Protein AF-A0A5J4W529-F1 (afdb_monomer_lite)

Organism: NCBI:txid222440

Secondary structure (DSSP, 8-state):
-HHHHHHHHHHHHHHHHHHHHHHHHHH------HHHHHHHHHHHHTT-SS-EEEE--GGGGTS-HHHHHHHHT-SSGGGB--TTSSEEE-HHHHHHHHHHHTTT--S-----PPPHHHHHHHHS--TT---SSS-TT-SS---EEEHHHHHH-SSSEEEEEEEETTEEEEEEHHHHHHHH--EEE--EEE--HHHHHHHTTS------------TT---------S---

Radius of gyration: 22.38 Å; chains: 1; bounding box: 72×41×78 Å

Foldseek 3Di:
DVVVVVVVVVVVVVVVVVVVVVVVVVVDDDDQDPQLVLQVVQCVVLVADFKDKDFADPCLVVDDLVVVCVRVVNPDSVQEDDCPRFWHFAVVQVVVVVVVVVVDDDPDDDDDDDDQVRCCVFFVAGPQQDDPGRGPPDDDDAAEDEQCLVPPDVVQKHWGHSSDNRMIMIGGNVSCCVRRVHHYGHGIDGDPVVVVVVCPVPDPPPPPPPVDDPPPNDDDDPPPDPDDD

pLDDT: mean 77.7, std 20.72, range [25.89, 97.5]

Sequence (229 aa):
MQEEEQRRLEVLLQRIEALEARIAQFQFVPHICPSEVRCRKHIKELNTKSTEFKWVTPDYYQQNLEQRRQQLGAASISHIVKIQYVSKLDCKKLYNLIRNMAHGLKKNFHFRVASSQEAEKLLGFTHGAVCPFGIKGSENIPIILDSAIVNNLIPSYFYMGGGNVDTKLRMSVTEFIQKTNPIIADVSSPRDLDKLLASSAELDNDEDVENSVDEDGEYKTQKISPDGV

InterPro domains:
  IPR007214 YbaK/aminoacyl-tRNA synthetase-associated domain [PF04073] (110-176)
  IPR036754 YbaK/aminoacyl-tRNA synthetase-associated domain superfamily [G3DSA:3.90.960.10] (40-189)
  IPR036754 YbaK/aminoacyl-tRNA synthetase-associated domain superfamily [SSF55826] (81-187)

Structure (mmCIF, N/CA/C/O backbone):
data_AF-A0A5J4W529-F1
#
_entry.id   AF-A0A5J4W529-F1
#
loop_
_atom_site.group_PDB
_atom_site.id
_atom_site.type_symbol
_atom_site.label_atom_id
_atom_site.label_alt_id
_atom_site.label_comp_id
_atom_site.label_asym_id
_atom_site.label_entity_id
_atom_site.label_seq_id
_atom_site.pdbx_PDB_ins_code
_atom_site.Cartn_x
_atom_site.Cartn_y
_atom_site.Cartn_z
_atom_site.occupancy
_atom_site.B_iso_or_equiv
_atom_site.auth_seq_id
_atom_site.auth_comp_id
_atom_site.auth_asym_id
_atom_site.auth_atom_id
_atom_site.pdbx_PDB_model_num
ATOM 1 N N . MET A 1 1 ? 8.527 -2.919 -53.233 1.00 64.19 1 MET A N 1
ATOM 2 C CA . MET A 1 1 ? 9.887 -2.703 -52.688 1.00 64.19 1 MET A CA 1
ATOM 3 C C . MET A 1 1 ? 9.872 -1.566 -51.671 1.00 64.19 1 MET A C 1
ATOM 5 O O . MET A 1 1 ? 10.107 -1.849 -50.509 1.00 64.19 1 MET A O 1
ATOM 9 N N . GLN A 1 2 ? 9.466 -0.348 -52.055 1.00 81.00 2 GLN A N 1
ATOM 10 C CA . GLN A 1 2 ? 9.362 0.796 -51.129 1.00 81.00 2 GLN A CA 1
ATOM 11 C C . GLN A 1 2 ? 8.381 0.576 -49.963 1.00 81.00 2 GLN A C 1
ATOM 13 O O . GLN A 1 2 ? 8.710 0.868 -48.824 1.00 81.00 2 GLN A O 1
ATOM 18 N N . GLU A 1 3 ? 7.214 -0.019 -50.216 1.00 88.19 3 GLU A N 1
ATOM 19 C CA . GLU A 1 3 ? 6.203 -0.268 -49.173 1.00 88.19 3 GLU A CA 1
ATOM 20 C C . GLU A 1 3 ? 6.662 -1.291 -48.113 1.00 88.19 3 GLU A C 1
ATOM 22 O O . GLU A 1 3 ? 6.353 -1.173 -46.929 1.00 88.19 3 GLU A O 1
ATOM 27 N N . GLU A 1 4 ? 7.470 -2.278 -48.513 1.00 89.94 4 GLU A N 1
ATOM 28 C CA . GLU A 1 4 ? 8.023 -3.274 -47.590 1.00 89.94 4 GLU A CA 1
ATOM 29 C C . GLU A 1 4 ? 9.166 -2.694 -46.746 1.00 89.94 4 GLU A C 1
ATOM 31 O O . GLU A 1 4 ? 9.270 -2.994 -45.557 1.00 89.94 4 GLU A O 1
ATOM 36 N N . GLU A 1 5 ? 9.993 -1.825 -47.333 1.00 90.44 5 GLU A N 1
ATOM 37 C CA . GLU A 1 5 ? 10.981 -1.030 -46.596 1.00 90.44 5 GLU A CA 1
ATOM 38 C C . GLU A 1 5 ? 10.317 -0.113 -45.571 1.00 90.44 5 GLU A C 1
ATOM 40 O O . GLU A 1 5 ? 10.753 -0.059 -44.422 1.00 90.44 5 GLU A O 1
ATOM 45 N N . GLN A 1 6 ? 9.227 0.547 -45.955 1.00 91.56 6 GLN A N 1
ATOM 46 C CA . GLN A 1 6 ? 8.494 1.460 -45.087 1.00 91.56 6 GLN A CA 1
ATOM 47 C C . GLN A 1 6 ? 7.880 0.721 -43.891 1.00 91.56 6 GLN A C 1
ATOM 49 O O . GLN A 1 6 ? 8.048 1.138 -42.746 1.00 91.56 6 GLN A O 1
ATOM 54 N N . ARG A 1 7 ? 7.309 -0.465 -44.128 1.00 93.81 7 ARG A N 1
ATOM 55 C CA . ARG A 1 7 ? 6.801 -1.341 -43.065 1.00 93.81 7 ARG A CA 1
ATOM 56 C C . ARG A 1 7 ? 7.905 -1.860 -42.138 1.00 93.81 7 ARG A C 1
ATOM 58 O O . ARG A 1 7 ? 7.701 -1.975 -40.931 1.00 93.81 7 ARG A O 1
ATOM 65 N N . ARG A 1 8 ? 9.088 -2.186 -42.675 1.00 93.81 8 ARG A N 1
ATOM 66 C CA . ARG A 1 8 ? 10.250 -2.583 -41.857 1.00 93.81 8 ARG A CA 1
ATOM 67 C C . ARG A 1 8 ? 10.736 -1.425 -40.990 1.00 93.81 8 ARG A C 1
ATOM 69 O O . ARG A 1 8 ? 11.071 -1.657 -39.830 1.00 93.81 8 ARG A O 1
ATOM 76 N N . LEU A 1 9 ? 10.747 -0.207 -41.529 1.00 93.81 9 LEU A N 1
ATOM 77 C CA . LEU A 1 9 ? 11.149 0.989 -40.797 1.00 93.81 9 LEU A CA 1
ATOM 78 C C . LEU A 1 9 ? 10.192 1.281 -39.634 1.00 93.81 9 LEU A C 1
ATOM 80 O O . LEU A 1 9 ? 10.655 1.501 -38.519 1.00 93.81 9 LEU A O 1
ATOM 84 N N . GLU A 1 10 ? 8.880 1.184 -39.856 1.00 95.06 10 GLU A N 1
ATOM 85 C CA . GLU A 1 10 ? 7.873 1.350 -38.797 1.00 95.06 10 GLU A CA 1
ATOM 86 C C . GLU A 1 10 ? 8.047 0.335 -37.659 1.00 95.06 10 GLU A C 1
ATOM 88 O O . GLU A 1 10 ? 8.043 0.704 -36.485 1.00 95.06 10 GLU A O 1
ATOM 93 N N . VAL A 1 11 ? 8.270 -0.943 -37.985 1.00 95.50 11 VAL A 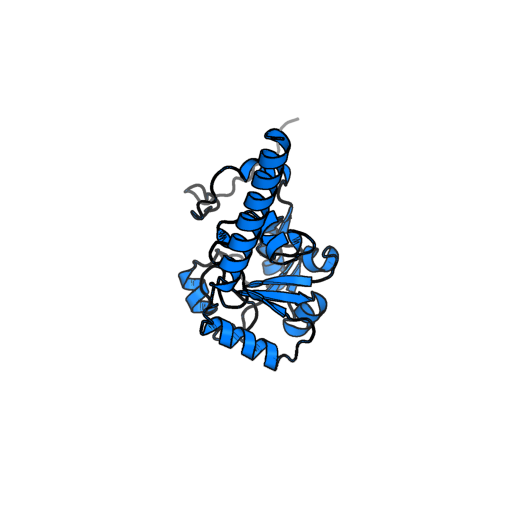N 1
ATOM 94 C CA . VAL A 1 11 ? 8.493 -1.988 -36.970 1.00 95.50 11 VAL A CA 1
ATOM 95 C C . VAL A 1 11 ? 9.780 -1.742 -36.178 1.00 95.50 11 VAL A C 1
ATOM 97 O O . VAL A 1 11 ? 9.836 -2.015 -34.976 1.00 95.50 11 VAL A O 1
ATOM 100 N N . LEU A 1 12 ? 10.832 -1.246 -36.834 1.00 94.19 12 LEU A N 1
ATOM 101 C CA . LEU A 1 12 ? 12.087 -0.912 -36.164 1.00 94.19 12 LEU A CA 1
ATOM 102 C C . LEU A 1 12 ? 11.929 0.296 -35.241 1.00 94.19 12 LEU A C 1
ATOM 104 O O . LEU A 1 12 ? 12.415 0.232 -34.115 1.00 94.19 12 LEU A O 1
ATOM 108 N N . LEU A 1 13 ? 11.209 1.337 -35.667 1.00 93.62 13 LEU A N 1
ATOM 109 C CA . LEU A 1 13 ? 10.905 2.500 -34.830 1.00 93.62 13 LEU A CA 1
ATOM 110 C C . LEU A 1 13 ? 10.121 2.095 -33.579 1.00 93.62 13 LEU A C 1
ATOM 112 O O . LEU A 1 13 ? 10.562 2.393 -32.474 1.00 93.62 13 LEU A O 1
ATOM 116 N N . GLN A 1 14 ? 9.061 1.294 -33.726 1.00 91.00 14 GLN A N 1
ATOM 117 C CA . GLN A 1 14 ? 8.304 0.773 -32.579 1.00 91.00 14 GLN A CA 1
ATOM 118 C C . GLN A 1 14 ? 9.181 -0.030 -31.607 1.00 91.00 14 GLN A C 1
ATOM 120 O O . GLN A 1 14 ? 9.018 0.041 -30.389 1.00 91.00 14 GLN A O 1
ATOM 125 N N . ARG A 1 15 ? 10.129 -0.819 -32.129 1.00 92.94 15 ARG A N 1
ATOM 126 C CA . ARG A 1 15 ? 11.071 -1.574 -31.291 1.00 92.94 15 ARG A CA 1
ATOM 127 C C . ARG A 1 15 ? 12.077 -0.673 -30.586 1.00 92.94 15 ARG A C 1
ATOM 129 O O . ARG A 1 15 ? 12.411 -0.967 -29.442 1.00 92.94 15 ARG A O 1
ATOM 136 N N . ILE A 1 16 ? 12.565 0.370 -31.252 1.00 89.75 16 ILE A N 1
ATOM 137 C CA . ILE A 1 16 ? 13.485 1.347 -30.663 1.00 89.75 16 ILE A CA 1
ATOM 138 C C . ILE A 1 16 ? 12.773 2.101 -29.545 1.00 89.75 16 ILE A C 1
ATOM 140 O O . ILE A 1 16 ? 13.277 2.085 -28.431 1.00 89.75 16 ILE A O 1
ATOM 144 N N . GLU A 1 17 ? 11.569 2.621 -29.781 1.00 88.25 17 GLU A N 1
ATOM 145 C CA . GLU A 1 17 ? 10.761 3.288 -28.750 1.00 88.25 17 GLU A CA 1
ATOM 146 C C . GLU A 1 17 ? 10.519 2.369 -27.541 1.00 88.25 17 GLU A C 1
ATOM 148 O O . GLU A 1 17 ? 10.703 2.768 -26.390 1.00 88.25 17 GLU A O 1
ATOM 153 N N . ALA A 1 18 ? 10.192 1.094 -27.778 1.00 79.50 18 ALA A N 1
ATOM 154 C CA . ALA A 1 18 ? 10.018 0.116 -26.705 1.00 79.50 18 ALA A CA 1
ATOM 155 C C . ALA A 1 18 ? 11.322 -0.174 -25.934 1.00 79.50 18 ALA A C 1
ATOM 157 O O . ALA A 1 18 ? 11.289 -0.435 -24.728 1.00 79.50 18 ALA A O 1
ATOM 158 N N . LEU A 1 19 ? 12.475 -0.162 -26.608 1.00 78.94 19 LEU A N 1
ATOM 159 C CA . LEU A 1 19 ? 13.782 -0.344 -25.975 1.00 78.94 19 LEU A CA 1
ATOM 160 C C . LEU A 1 19 ? 14.225 0.905 -25.215 1.00 78.94 19 LEU A C 1
ATOM 162 O O . LEU A 1 19 ? 14.739 0.766 -24.110 1.00 78.94 19 LEU A O 1
ATOM 166 N N . GLU A 1 20 ? 13.993 2.097 -25.751 1.00 81.00 20 GLU A N 1
ATOM 167 C CA . GLU A 1 20 ? 14.276 3.371 -25.090 1.00 81.00 20 GLU A CA 1
ATOM 168 C C . GLU A 1 20 ? 13.423 3.533 -23.833 1.00 81.00 20 GLU A C 1
ATOM 170 O O . GLU A 1 20 ? 13.967 3.836 -22.773 1.00 81.00 20 GLU A O 1
ATOM 175 N N . ALA A 1 21 ? 12.130 3.198 -23.888 1.00 71.31 21 ALA A N 1
ATOM 176 C CA . ALA A 1 21 ? 11.268 3.153 -22.707 1.00 71.31 21 ALA A CA 1
ATOM 177 C C . ALA A 1 21 ? 11.789 2.160 -21.650 1.00 71.31 21 ALA A C 1
ATOM 179 O O . ALA A 1 21 ? 11.793 2.454 -20.453 1.00 71.31 21 ALA A O 1
ATOM 180 N N . ARG A 1 22 ? 12.294 0.993 -22.078 1.00 70.69 22 ARG A N 1
ATOM 181 C CA . ARG A 1 22 ? 12.933 0.022 -21.175 1.00 70.69 22 ARG A CA 1
ATOM 182 C C . ARG A 1 22 ? 14.255 0.537 -20.608 1.00 70.69 22 ARG A C 1
ATOM 184 O O . ARG A 1 22 ? 14.519 0.302 -19.439 1.00 70.69 22 ARG A O 1
ATOM 191 N N . ILE A 1 23 ? 15.089 1.219 -21.389 1.00 68.56 23 ILE A N 1
ATOM 192 C CA . ILE A 1 23 ? 16.372 1.775 -20.925 1.00 68.56 23 ILE A CA 1
ATOM 193 C C . ILE A 1 23 ? 16.145 2.953 -19.973 1.00 68.56 23 ILE A C 1
ATOM 195 O O . ILE A 1 23 ? 16.842 3.051 -18.965 1.00 68.56 23 ILE A O 1
ATOM 199 N N . ALA A 1 24 ? 15.143 3.796 -20.222 1.00 62.41 24 ALA A N 1
ATOM 200 C CA . ALA A 1 24 ? 14.740 4.860 -19.306 1.00 62.41 24 ALA A CA 1
ATOM 201 C C . ALA A 1 24 ? 14.335 4.298 -17.929 1.00 62.41 24 ALA A C 1
ATOM 203 O O . ALA A 1 24 ? 14.694 4.874 -16.903 1.00 62.41 24 ALA A O 1
ATOM 204 N N . GLN A 1 25 ? 13.705 3.114 -17.883 1.00 57.66 25 GLN A N 1
ATOM 205 C CA . GLN A 1 25 ? 13.468 2.396 -16.621 1.00 57.66 25 GLN A CA 1
ATOM 206 C C . GLN A 1 25 ? 14.767 1.979 -15.903 1.00 57.66 25 GLN A C 1
ATOM 208 O O . GLN A 1 25 ? 14.761 1.866 -14.681 1.00 57.66 25 GLN A O 1
ATOM 213 N N . PHE A 1 26 ? 15.877 1.767 -16.621 1.00 57.88 26 PHE A N 1
ATOM 214 C CA . PHE A 1 26 ? 17.181 1.396 -16.046 1.00 57.88 26 PHE A CA 1
ATOM 215 C C . PHE A 1 26 ? 18.070 2.591 -15.666 1.00 57.88 26 PHE A C 1
ATOM 217 O O . PHE A 1 26 ? 18.981 2.418 -14.857 1.00 57.88 26 PHE A O 1
ATOM 224 N N . GLN A 1 27 ? 17.833 3.792 -16.207 1.00 57.97 27 GLN A N 1
ATOM 225 C CA . GLN A 1 27 ? 18.532 5.013 -15.770 1.00 57.97 27 GLN A CA 1
ATOM 226 C C . GLN A 1 27 ? 17.993 5.572 -14.447 1.00 57.97 27 GLN A C 1
ATOM 228 O O . GLN A 1 27 ? 18.661 6.381 -13.800 1.00 57.97 27 GLN A O 1
ATOM 233 N N . PHE A 1 28 ? 16.818 5.121 -14.011 1.00 65.12 28 PHE A N 1
ATOM 234 C CA . PHE A 1 28 ? 16.310 5.421 -12.683 1.00 65.12 28 PHE A CA 1
ATOM 235 C C . PHE A 1 28 ? 17.104 4.640 -11.630 1.00 65.12 28 PHE A C 1
ATOM 237 O O . PHE A 1 28 ? 16.913 3.438 -11.446 1.00 65.12 28 PHE A O 1
ATOM 244 N N . VAL A 1 29 ? 17.998 5.333 -10.922 1.00 66.50 29 VAL A N 1
ATOM 245 C CA . VAL A 1 29 ? 18.624 4.811 -9.704 1.00 66.50 29 VAL A CA 1
ATOM 246 C C . VAL A 1 29 ? 17.700 5.157 -8.542 1.00 66.50 29 VAL A C 1
ATOM 248 O O . VAL A 1 29 ? 17.586 6.335 -8.195 1.00 66.50 29 VAL A O 1
ATOM 251 N N . PRO A 1 30 ? 17.031 4.173 -7.925 1.00 70.06 30 PRO A N 1
ATOM 252 C CA . PRO A 1 30 ? 16.058 4.484 -6.903 1.00 70.06 30 PRO A CA 1
ATOM 253 C C . PRO A 1 30 ? 16.741 5.034 -5.653 1.00 70.06 30 PRO A C 1
ATOM 255 O O . PRO A 1 30 ? 17.627 4.399 -5.073 1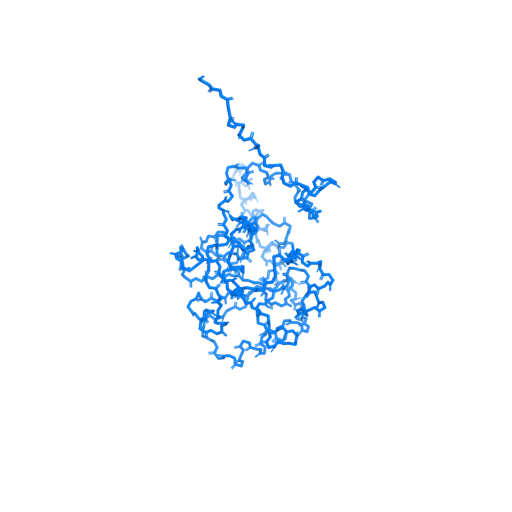.00 70.06 30 PRO A O 1
ATOM 258 N N . HIS A 1 31 ? 16.331 6.224 -5.223 1.00 81.38 31 HIS A N 1
ATOM 259 C CA . HIS A 1 31 ? 16.869 6.839 -4.018 1.00 81.38 31 HIS A CA 1
ATOM 260 C C . HIS A 1 31 ? 16.142 6.295 -2.784 1.00 81.38 31 HIS A C 1
ATOM 262 O O . HIS A 1 31 ? 14.998 6.662 -2.516 1.00 81.38 31 HIS A O 1
ATOM 268 N N . ILE A 1 32 ? 16.810 5.451 -1.993 1.00 86.19 32 ILE A N 1
ATOM 269 C CA . ILE A 1 32 ? 16.261 4.937 -0.731 1.00 86.19 32 ILE A CA 1
ATOM 270 C C . ILE A 1 32 ? 16.289 6.049 0.326 1.00 86.19 32 ILE A C 1
ATOM 272 O O . ILE A 1 32 ? 17.347 6.451 0.805 1.00 86.19 32 ILE A O 1
ATOM 276 N N . CYS A 1 33 ? 15.112 6.517 0.738 1.00 89.88 33 CYS A N 1
ATOM 277 C CA . CYS A 1 33 ? 14.973 7.508 1.805 1.00 89.88 33 CYS A CA 1
ATOM 278 C C . CYS A 1 33 ? 14.949 6.868 3.217 1.00 89.88 33 CYS A C 1
ATOM 280 O O . CYS A 1 33 ? 14.682 5.669 3.364 1.00 89.88 33 CYS A O 1
ATOM 282 N N . PRO A 1 34 ? 15.173 7.645 4.298 1.00 93.00 34 PRO A N 1
ATOM 283 C CA . PRO A 1 34 ? 15.187 7.114 5.667 1.00 93.00 34 PRO A CA 1
ATOM 284 C C . PRO A 1 34 ? 13.893 6.408 6.104 1.00 93.00 34 PRO A C 1
ATOM 286 O O . PRO A 1 34 ? 13.935 5.477 6.911 1.00 93.00 34 PRO A O 1
ATOM 289 N N . SER A 1 35 ? 12.731 6.834 5.600 1.00 93.00 35 SER A N 1
ATOM 290 C CA . SER A 1 35 ? 11.446 6.174 5.861 1.00 93.00 35 SER A CA 1
ATOM 291 C C . SER A 1 35 ? 11.369 4.785 5.241 1.00 93.00 35 SER A C 1
ATOM 293 O O . SER A 1 35 ? 10.928 3.858 5.914 1.00 93.00 35 SER A O 1
ATOM 295 N N . GLU A 1 36 ? 11.881 4.601 4.028 1.00 94.56 36 GLU A N 1
ATOM 296 C CA . GLU A 1 36 ? 11.962 3.285 3.399 1.00 94.56 36 GLU A CA 1
ATOM 297 C C . GLU A 1 36 ? 12.914 2.348 4.145 1.00 94.56 36 GLU A C 1
ATOM 299 O O . GLU A 1 36 ? 12.570 1.190 4.387 1.00 94.56 36 GLU A O 1
ATOM 304 N N . VAL A 1 37 ? 14.084 2.841 4.574 1.00 94.75 37 VAL A N 1
ATOM 305 C CA . VAL A 1 37 ? 15.008 2.053 5.413 1.00 94.75 37 VAL A CA 1
ATOM 306 C C . VAL A 1 37 ? 14.289 1.549 6.664 1.00 94.75 37 VAL A C 1
ATOM 308 O O . VAL A 1 37 ? 14.417 0.378 7.029 1.00 94.75 37 VAL A O 1
ATOM 311 N N . ARG A 1 38 ? 13.484 2.412 7.294 1.00 94.50 38 ARG A N 1
ATOM 312 C CA . ARG A 1 38 ? 12.698 2.083 8.487 1.00 94.50 38 ARG A CA 1
ATOM 313 C C . ARG A 1 38 ? 11.617 1.038 8.198 1.00 94.50 38 ARG A C 1
ATOM 315 O O . ARG A 1 38 ? 11.510 0.078 8.958 1.00 94.50 38 ARG A O 1
ATOM 322 N N . CYS A 1 39 ? 10.883 1.162 7.089 1.00 94.44 39 CYS A N 1
ATOM 323 C CA . CYS A 1 39 ? 9.925 0.143 6.642 1.00 94.44 39 CYS A CA 1
ATOM 324 C C . CYS A 1 39 ? 10.608 -1.206 6.420 1.00 94.44 39 CYS A C 1
ATOM 326 O O . CYS A 1 39 ? 10.177 -2.218 6.964 1.00 94.44 39 CYS A O 1
ATOM 328 N N . ARG A 1 40 ? 11.702 -1.229 5.650 1.00 95.56 40 ARG A N 1
ATOM 329 C CA . ARG A 1 40 ? 12.445 -2.456 5.333 1.00 95.56 40 ARG A CA 1
ATOM 330 C C . ARG A 1 40 ? 13.003 -3.121 6.585 1.00 95.56 40 ARG A C 1
ATOM 332 O O . ARG A 1 40 ? 12.960 -4.344 6.681 1.00 95.56 40 ARG A O 1
ATOM 339 N N . LYS A 1 41 ? 13.516 -2.336 7.535 1.00 95.06 41 LYS A N 1
ATOM 340 C CA . LYS A 1 41 ? 13.986 -2.844 8.828 1.00 95.06 41 LYS A CA 1
ATOM 341 C C . LYS A 1 41 ? 12.843 -3.504 9.605 1.00 95.06 41 LYS A C 1
ATOM 343 O O . LYS A 1 41 ? 12.982 -4.661 9.981 1.00 95.06 41 LYS A O 1
ATOM 348 N N . HIS A 1 42 ? 11.707 -2.822 9.749 1.00 94.38 42 HIS A N 1
ATOM 349 C CA . HIS A 1 42 ? 10.565 -3.360 10.490 1.00 94.38 42 HIS A CA 1
ATOM 350 C C . HIS A 1 42 ? 9.985 -4.624 9.832 1.00 94.38 42 HIS A C 1
ATOM 352 O O . HIS A 1 42 ? 9.709 -5.608 10.508 1.00 94.38 42 HIS A O 1
ATOM 358 N N . ILE A 1 43 ? 9.880 -4.652 8.500 1.00 95.19 43 ILE A N 1
ATOM 359 C CA . ILE A 1 43 ? 9.459 -5.847 7.752 1.00 95.19 43 ILE A CA 1
ATOM 360 C C . ILE A 1 43 ? 10.404 -7.033 7.999 1.00 95.19 43 ILE A C 1
ATOM 362 O O . ILE A 1 43 ? 9.943 -8.152 8.223 1.00 95.19 43 ILE A O 1
ATOM 366 N N . LYS A 1 44 ? 11.724 -6.797 8.020 1.00 94.44 44 LYS A N 1
ATOM 367 C CA . LYS A 1 44 ? 12.710 -7.838 8.354 1.00 94.44 44 LYS A CA 1
ATOM 368 C C . LYS A 1 44 ? 12.537 -8.354 9.784 1.00 94.44 44 LYS 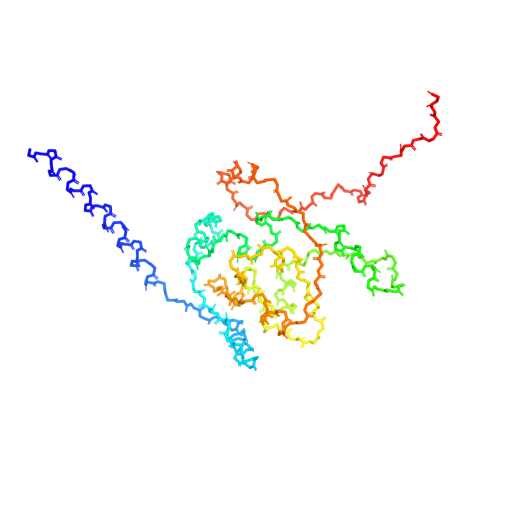A C 1
ATOM 370 O O . LYS A 1 44 ? 12.583 -9.562 9.991 1.00 94.44 44 LYS A O 1
ATOM 375 N N . GLU A 1 45 ? 12.315 -7.467 10.751 1.00 94.62 45 GLU A N 1
ATOM 376 C CA . GLU A 1 45 ? 12.096 -7.824 12.163 1.00 94.62 45 GLU A CA 1
ATOM 377 C C . GLU A 1 45 ? 10.810 -8.640 12.365 1.00 94.62 45 GLU A C 1
ATOM 379 O O . GLU A 1 45 ? 10.786 -9.575 13.162 1.00 94.62 45 GLU A O 1
ATOM 384 N N . LEU A 1 46 ? 9.764 -8.354 11.585 1.00 92.75 46 LEU A N 1
ATOM 385 C CA . LEU A 1 46 ? 8.512 -9.114 11.590 1.00 92.75 46 LEU A CA 1
ATOM 386 C C . LEU A 1 46 ? 8.634 -10.511 10.957 1.00 92.75 46 LEU A C 1
ATOM 388 O O . LEU A 1 46 ? 7.694 -11.304 11.078 1.00 92.75 46 LEU A O 1
ATOM 392 N N . ASN A 1 47 ? 9.764 -10.829 10.312 1.00 93.62 47 ASN A N 1
ATOM 393 C CA . ASN A 1 47 ? 10.049 -12.110 9.658 1.00 93.62 47 ASN A CA 1
ATOM 394 C C . ASN A 1 47 ? 8.926 -12.551 8.700 1.00 93.62 47 ASN A C 1
ATOM 396 O O . ASN A 1 47 ? 8.355 -13.640 8.821 1.00 93.62 47 ASN A O 1
ATOM 400 N N . THR A 1 48 ? 8.554 -11.650 7.795 1.00 92.56 48 THR A N 1
ATOM 401 C CA . THR A 1 48 ? 7.497 -11.873 6.807 1.00 92.56 48 THR A CA 1
ATOM 402 C C . THR A 1 48 ? 8.016 -12.643 5.597 1.00 92.56 48 THR A C 1
ATOM 404 O O . THR A 1 48 ? 9.153 -12.467 5.164 1.00 92.56 48 THR A O 1
ATOM 407 N N . LYS A 1 49 ? 7.169 -13.495 5.023 1.00 93.38 49 LYS A N 1
ATOM 408 C CA . LYS A 1 49 ? 7.483 -14.372 3.888 1.00 93.38 49 LYS A CA 1
ATOM 409 C C . LYS A 1 49 ? 6.825 -13.923 2.586 1.00 93.38 49 LYS A C 1
ATOM 411 O O . LYS A 1 49 ? 7.311 -14.278 1.519 1.00 93.38 49 LYS A O 1
ATOM 416 N N . SER A 1 50 ? 5.723 -13.173 2.653 1.00 94.56 50 SER A N 1
ATOM 417 C CA . SER A 1 50 ? 4.926 -12.783 1.478 1.00 94.56 50 SER A CA 1
ATOM 418 C C . SER A 1 50 ? 5.192 -11.357 0.987 1.00 94.56 50 SER A C 1
ATOM 420 O O . SER A 1 50 ? 4.485 -10.865 0.105 1.00 94.56 50 SER A O 1
ATOM 422 N N . THR A 1 51 ? 6.194 -10.686 1.558 1.00 96.00 51 THR A N 1
ATOM 423 C CA . THR A 1 51 ? 6.507 -9.284 1.276 1.00 96.00 51 THR A CA 1
ATOM 424 C C . THR A 1 51 ? 7.460 -9.111 0.107 1.00 96.00 51 THR A C 1
ATOM 426 O O . THR A 1 51 ? 8.521 -9.731 0.074 1.00 96.00 51 THR A O 1
ATOM 429 N N . GLU A 1 52 ? 7.138 -8.188 -0.793 1.00 95.81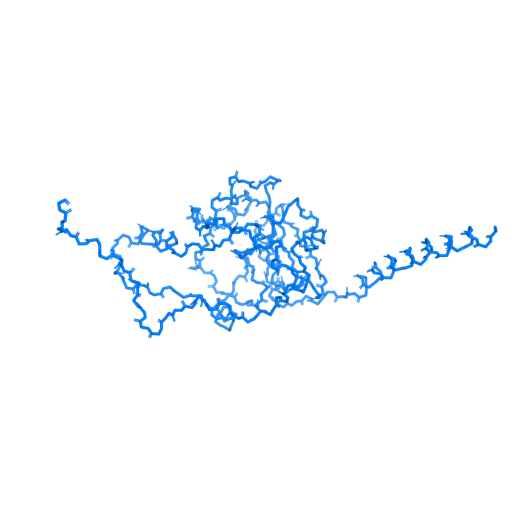 52 GLU A N 1
ATOM 430 C CA . GLU A 1 52 ? 7.992 -7.822 -1.924 1.00 95.81 52 GLU A CA 1
ATOM 431 C C . GLU A 1 52 ? 7.970 -6.302 -2.111 1.00 95.81 52 GLU A C 1
ATOM 433 O O . GLU A 1 52 ? 6.905 -5.703 -2.264 1.00 95.81 52 GLU A O 1
ATOM 438 N N . PHE A 1 53 ? 9.141 -5.667 -2.099 1.00 94.94 53 PHE A N 1
ATOM 439 C CA . PHE A 1 53 ? 9.263 -4.247 -2.422 1.00 94.94 53 PHE A CA 1
ATOM 440 C C . PHE A 1 53 ? 9.488 -4.084 -3.924 1.00 94.94 53 PHE A C 1
ATOM 442 O O . PHE A 1 53 ? 10.425 -4.671 -4.463 1.00 94.94 53 PHE A O 1
ATOM 449 N N . LYS A 1 54 ? 8.673 -3.251 -4.572 1.00 93.69 54 LYS A N 1
ATOM 450 C CA . LYS A 1 54 ? 8.810 -2.892 -5.984 1.00 93.69 54 LYS A CA 1
ATOM 451 C C . LYS A 1 54 ? 9.062 -1.402 -6.136 1.00 93.69 54 LYS A C 1
ATOM 453 O O . LYS A 1 54 ? 8.371 -0.590 -5.520 1.00 93.69 54 LYS A O 1
ATOM 458 N N . TRP A 1 55 ? 10.032 -1.076 -6.975 1.00 92.44 55 TRP A N 1
ATOM 459 C CA . TRP A 1 55 ? 10.268 0.287 -7.422 1.00 92.44 55 TRP A CA 1
ATOM 460 C C . TRP A 1 55 ? 9.298 0.641 -8.543 1.00 92.44 55 TRP A C 1
ATOM 462 O O . TRP A 1 55 ? 8.971 -0.206 -9.377 1.00 92.44 55 TRP A O 1
ATOM 472 N N . VAL A 1 56 ? 8.842 1.884 -8.545 1.00 89.69 56 VAL A N 1
ATOM 473 C CA . VAL A 1 56 ? 8.042 2.479 -9.611 1.00 89.69 56 VAL A CA 1
ATOM 474 C C . VAL A 1 56 ? 8.776 3.694 -10.163 1.00 89.69 56 VAL A C 1
ATOM 476 O O . VAL A 1 56 ? 9.705 4.206 -9.544 1.00 89.69 56 VAL A O 1
ATOM 479 N N . THR A 1 57 ? 8.396 4.114 -11.359 1.00 88.88 57 THR A N 1
ATOM 480 C CA . THR A 1 57 ? 8.990 5.273 -12.024 1.00 88.88 57 THR A CA 1
ATOM 481 C C . THR A 1 57 ? 8.492 6.577 -11.383 1.00 88.88 57 THR A C 1
ATOM 483 O O . THR A 1 57 ? 7.401 6.586 -10.809 1.00 88.88 57 THR A O 1
ATOM 486 N N . PRO A 1 58 ? 9.241 7.691 -11.479 1.00 85.12 58 PRO A N 1
ATOM 487 C CA . PRO A 1 58 ? 8.843 8.966 -10.864 1.00 85.12 58 PRO A CA 1
ATOM 488 C C . PRO A 1 58 ? 7.485 9.514 -11.336 1.00 85.12 58 PRO A C 1
ATOM 490 O O . PRO A 1 58 ? 6.794 10.208 -10.594 1.00 85.12 58 PRO A O 1
ATOM 493 N N . ASP A 1 59 ? 7.074 9.177 -12.559 1.00 86.06 59 ASP A N 1
ATOM 494 C CA . ASP A 1 59 ? 5.775 9.529 -13.142 1.00 86.06 59 ASP A CA 1
ATOM 495 C C . ASP A 1 59 ? 4.628 8.624 -12.653 1.00 86.06 59 ASP A C 1
ATOM 497 O O . ASP A 1 59 ? 3.490 8.788 -13.083 1.00 86.06 59 ASP A O 1
ATOM 501 N N . TYR A 1 60 ? 4.870 7.686 -11.729 1.00 88.88 60 TYR A N 1
ATOM 502 C CA . TYR A 1 60 ? 3.865 6.724 -11.258 1.00 88.88 60 TYR A CA 1
ATOM 503 C C . TYR A 1 60 ? 2.553 7.382 -10.811 1.00 88.88 60 TYR A C 1
ATOM 505 O O . TYR A 1 60 ? 1.472 6.850 -11.055 1.00 88.88 60 TYR A O 1
ATOM 513 N N . TYR A 1 61 ? 2.625 8.542 -10.152 1.00 86.25 61 TYR A N 1
ATOM 514 C CA . TYR A 1 61 ? 1.439 9.281 -9.710 1.00 86.25 61 TYR A CA 1
ATOM 515 C C . TYR A 1 61 ? 0.782 10.139 -10.801 1.00 86.25 61 TYR A C 1
ATOM 517 O O . TYR A 1 61 ? -0.337 10.591 -10.587 1.00 86.25 61 TYR A O 1
ATOM 525 N N . GLN A 1 62 ? 1.426 10.301 -11.956 1.00 86.25 62 GLN A N 1
ATOM 526 C CA . GLN A 1 62 ? 0.889 10.964 -13.151 1.00 86.25 62 GLN A CA 1
ATOM 527 C C . GLN A 1 62 ? 0.211 9.964 -14.104 1.00 86.25 62 GLN A C 1
ATOM 529 O O . GLN A 1 62 ? -0.621 10.339 -14.923 1.00 86.25 62 GLN A O 1
ATOM 534 N N . GLN A 1 63 ? 0.542 8.676 -13.987 1.00 85.75 63 GLN A N 1
ATOM 535 C CA . GLN A 1 63 ? -0.072 7.598 -14.761 1.00 85.75 63 GLN A CA 1
ATOM 536 C C . GLN A 1 63 ? -1.518 7.321 -14.335 1.00 85.75 63 GLN A C 1
ATOM 538 O O . GLN A 1 63 ? -1.869 7.464 -13.162 1.00 85.75 63 GLN A O 1
ATOM 543 N N . ASN A 1 64 ? -2.342 6.792 -15.239 1.00 87.62 64 ASN A N 1
ATOM 544 C CA . ASN A 1 64 ? -3.670 6.288 -14.887 1.00 87.62 64 ASN A CA 1
ATOM 545 C C . ASN A 1 64 ? -3.599 4.956 -14.105 1.00 87.62 64 ASN A C 1
ATOM 547 O O . ASN A 1 64 ? -2.554 4.311 -13.991 1.00 87.62 64 ASN A O 1
ATOM 551 N N . LEU A 1 65 ? -4.729 4.515 -13.548 1.00 85.81 65 LEU A N 1
ATOM 552 C CA . LEU A 1 65 ? -4.778 3.332 -12.676 1.00 85.81 65 LEU A CA 1
ATOM 553 C C . LEU A 1 65 ? -4.394 2.026 -13.373 1.00 85.81 65 LEU A C 1
ATOM 555 O O . LEU A 1 65 ? -3.791 1.149 -12.751 1.00 85.81 65 LEU A O 1
ATOM 559 N N . GLU A 1 66 ? -4.725 1.897 -14.653 1.00 87.12 66 GLU A N 1
ATOM 560 C CA . GLU A 1 66 ? -4.426 0.700 -15.432 1.00 87.12 66 GLU A CA 1
ATOM 561 C C . GLU A 1 66 ? -2.930 0.617 -15.766 1.00 87.12 66 GLU A C 1
ATOM 563 O O . GLU A 1 66 ? -2.326 -0.447 -15.637 1.00 87.12 66 GLU A O 1
ATOM 568 N N . GLN A 1 67 ? -2.293 1.749 -16.072 1.00 87.94 67 GLN A N 1
ATOM 569 C CA . GLN A 1 67 ? -0.838 1.853 -16.228 1.00 87.94 67 GLN A CA 1
ATOM 570 C C . GLN A 1 67 ? -0.108 1.488 -14.929 1.00 87.94 67 GLN A C 1
ATOM 572 O O . GLN A 1 67 ? 0.778 0.631 -14.939 1.00 87.94 67 GLN A O 1
ATOM 577 N N . ARG A 1 68 ? -0.553 2.026 -13.784 1.00 90.06 68 ARG A N 1
ATOM 578 C CA . ARG A 1 68 ? 0.003 1.670 -12.464 1.00 90.06 68 ARG A CA 1
ATOM 579 C C . ARG A 1 68 ? -0.145 0.177 -12.166 1.00 90.06 68 ARG A C 1
ATOM 581 O O . ARG A 1 68 ? 0.782 -0.453 -11.651 1.00 90.06 68 ARG A O 1
ATOM 588 N N . ARG A 1 69 ? -1.300 -0.413 -12.505 1.00 91.56 69 ARG A N 1
ATOM 589 C CA . ARG A 1 69 ? -1.556 -1.858 -12.377 1.00 91.56 69 ARG A CA 1
ATOM 590 C C . ARG A 1 69 ? -0.569 -2.668 -13.205 1.00 91.56 69 ARG A C 1
ATOM 592 O O . ARG A 1 69 ? 0.017 -3.617 -12.678 1.00 91.56 69 ARG A O 1
ATOM 599 N N . GLN A 1 70 ? -0.380 -2.294 -14.467 1.00 91.50 70 GLN A N 1
ATOM 600 C CA . GLN A 1 70 ? 0.555 -2.955 -15.372 1.00 91.50 70 GLN A CA 1
ATOM 601 C C . GLN A 1 70 ? 1.993 -2.851 -14.861 1.00 91.50 70 GLN A C 1
ATOM 603 O O . GLN A 1 70 ? 2.669 -3.874 -14.768 1.00 91.50 70 GLN A O 1
ATOM 608 N N . GLN A 1 71 ? 2.429 -1.663 -14.434 1.00 90.31 71 GLN A N 1
ATOM 609 C CA . GLN A 1 71 ? 3.774 -1.443 -13.902 1.00 90.31 71 GLN A CA 1
ATOM 610 C C . GLN A 1 71 ? 4.057 -2.283 -12.649 1.00 90.31 71 GLN A C 1
ATOM 612 O O . GLN A 1 71 ? 5.130 -2.871 -12.514 1.00 90.31 71 GLN A O 1
ATOM 617 N N . LEU A 1 72 ? 3.087 -2.390 -11.737 1.00 92.19 72 LEU A N 1
ATOM 618 C CA . LEU A 1 72 ? 3.228 -3.226 -10.544 1.00 92.19 72 LEU A CA 1
ATOM 619 C C . LEU A 1 72 ? 3.092 -4.726 -10.832 1.00 92.19 72 LEU A C 1
ATOM 621 O O . LEU A 1 72 ? 3.485 -5.541 -9.994 1.00 92.19 72 LEU A O 1
ATOM 625 N N . GLY A 1 73 ? 2.547 -5.118 -11.985 1.00 92.81 73 GLY A N 1
ATOM 626 C CA . GLY A 1 73 ? 2.134 -6.499 -12.245 1.00 92.81 73 GLY A CA 1
ATOM 627 C C . GLY A 1 73 ? 1.001 -6.942 -11.313 1.00 92.81 73 GLY A C 1
ATOM 628 O O . GLY A 1 73 ? 0.961 -8.088 -10.864 1.00 92.81 73 GLY A O 1
ATOM 629 N N . ALA A 1 74 ? 0.114 -6.017 -10.948 1.00 91.94 74 ALA A N 1
ATOM 630 C CA . ALA A 1 74 ? -1.041 -6.296 -10.108 1.00 91.94 74 ALA A CA 1
ATOM 631 C C . ALA A 1 74 ? -2.140 -7.017 -10.911 1.00 91.94 74 ALA A C 1
ATOM 633 O O . ALA A 1 74 ? -2.360 -6.724 -12.088 1.00 91.94 74 ALA A O 1
ATOM 634 N N . ALA A 1 75 ? -2.859 -7.950 -10.278 1.00 91.50 75 ALA A N 1
ATOM 635 C CA . ALA A 1 75 ? -3.896 -8.726 -10.962 1.00 91.50 75 ALA A CA 1
ATOM 636 C C . ALA A 1 75 ? -5.116 -7.872 -11.353 1.00 91.50 75 ALA A C 1
ATOM 638 O O . ALA A 1 75 ? -5.714 -8.090 -12.401 1.00 91.50 75 ALA A O 1
ATOM 639 N N . SER A 1 76 ? -5.449 -6.861 -10.552 1.00 90.25 76 SER A N 1
ATOM 640 C CA . SER A 1 76 ? -6.467 -5.852 -10.863 1.00 90.25 76 SER A CA 1
ATOM 641 C C . SER A 1 76 ? -6.125 -4.525 -10.184 1.00 90.25 76 SER A C 1
ATOM 643 O O . SER A 1 76 ? -5.282 -4.488 -9.284 1.00 90.25 76 SER A O 1
ATOM 645 N N . ILE A 1 77 ? -6.801 -3.440 -10.570 1.00 88.81 77 ILE A N 1
ATOM 646 C CA . ILE A 1 77 ? -6.656 -2.124 -9.922 1.00 88.81 77 ILE A CA 1
ATOM 647 C C . ILE A 1 77 ? -6.977 -2.208 -8.418 1.00 88.81 77 ILE A C 1
ATOM 649 O O . ILE A 1 77 ? -6.312 -1.562 -7.614 1.00 88.81 77 ILE A O 1
ATOM 653 N N . SER A 1 78 ? -7.915 -3.072 -8.011 1.00 87.88 78 SER A N 1
ATOM 654 C CA . SER A 1 78 ? -8.274 -3.293 -6.600 1.00 87.88 78 SER A CA 1
ATOM 655 C C . SER A 1 78 ? -7.116 -3.813 -5.740 1.00 87.88 78 SER A C 1
ATOM 657 O O . SER A 1 78 ? -7.155 -3.669 -4.523 1.00 87.88 78 SER A O 1
ATOM 659 N N . HIS A 1 79 ? -6.072 -4.385 -6.350 1.00 90.81 79 HIS A N 1
ATOM 660 C CA . HIS A 1 79 ? -4.867 -4.810 -5.636 1.00 90.81 79 HIS A CA 1
ATOM 661 C C . HIS A 1 79 ? -3.932 -3.634 -5.311 1.00 90.81 79 HIS A C 1
ATOM 663 O O . HIS A 1 79 ? -2.910 -3.850 -4.669 1.00 90.81 79 HIS A O 1
ATOM 669 N N . ILE A 1 80 ? -4.229 -2.407 -5.748 1.00 88.31 80 ILE A N 1
ATOM 670 C CA . ILE A 1 80 ? -3.476 -1.197 -5.404 1.00 88.31 80 ILE A CA 1
ATOM 671 C C . ILE A 1 80 ? -4.262 -0.440 -4.334 1.00 88.31 80 ILE A C 1
ATOM 673 O O . ILE A 1 80 ? -5.269 0.208 -4.617 1.00 88.31 80 ILE A O 1
ATOM 677 N N . VAL A 1 81 ? -3.804 -0.503 -3.085 1.00 75.88 81 VAL A N 1
ATOM 678 C CA . VAL A 1 81 ? -4.515 0.115 -1.964 1.00 75.88 81 VAL A CA 1
ATOM 679 C C . VAL A 1 81 ? -4.199 1.608 -1.894 1.00 75.88 81 VAL A C 1
ATOM 681 O O . VAL A 1 81 ? -3.194 2.040 -1.332 1.00 75.88 81 VAL A O 1
ATOM 684 N N . LYS A 1 82 ? -5.122 2.404 -2.439 1.00 69.00 82 LYS A N 1
ATOM 685 C CA . LYS A 1 82 ? -5.438 3.777 -2.014 1.00 69.00 82 LYS A CA 1
ATOM 686 C C . LYS A 1 82 ? -6.964 3.863 -2.007 1.00 69.00 82 LYS A C 1
ATOM 688 O O . LYS A 1 82 ? -7.601 3.523 -3.002 1.00 69.00 82 LYS A O 1
ATOM 693 N N . ILE A 1 83 ? -7.552 4.326 -0.905 1.00 55.44 83 ILE A N 1
ATOM 694 C CA . ILE A 1 83 ? -9.009 4.300 -0.638 1.00 55.44 83 ILE A CA 1
ATOM 695 C C . ILE A 1 83 ? -9.832 5.155 -1.638 1.00 55.44 83 ILE A C 1
ATOM 697 O O . ILE A 1 83 ? -11.031 5.316 -1.480 1.00 55.44 83 ILE A O 1
ATOM 701 N N . GLN A 1 84 ? -9.221 5.750 -2.665 1.00 54.97 84 GLN A N 1
ATOM 702 C CA . GLN A 1 84 ? -9.906 6.636 -3.608 1.00 54.97 84 GLN A CA 1
ATOM 703 C C . GLN A 1 84 ? -10.051 6.076 -5.028 1.00 54.97 84 GLN A C 1
ATOM 705 O O . GLN A 1 84 ? -10.713 6.713 -5.839 1.00 54.97 84 GLN A O 1
ATOM 710 N N . TYR A 1 85 ? -9.470 4.915 -5.342 1.00 57.06 85 TYR A N 1
ATOM 711 C CA . TYR A 1 85 ? -9.416 4.432 -6.727 1.00 57.06 85 TYR A CA 1
ATOM 712 C C . TYR A 1 85 ? -10.661 3.661 -7.170 1.00 57.06 85 TYR A C 1
ATOM 714 O O . TYR A 1 85 ? -11.238 3.968 -8.204 1.00 57.06 85 TYR A O 1
ATOM 722 N N . VAL A 1 86 ? -11.081 2.663 -6.389 1.00 59.97 86 VAL A N 1
ATOM 723 C CA . VAL A 1 86 ? -12.181 1.746 -6.759 1.00 59.97 86 VAL A CA 1
ATOM 724 C C . VAL A 1 86 ? -13.384 1.909 -5.831 1.00 59.97 86 VAL A C 1
ATOM 726 O O . VAL A 1 86 ? -14.535 1.757 -6.234 1.00 59.97 86 VAL A O 1
ATOM 729 N N . SER A 1 87 ? -13.127 2.266 -4.579 1.00 61.88 87 SER A N 1
ATOM 730 C CA . SER A 1 87 ? -14.140 2.606 -3.591 1.00 61.88 87 SER A CA 1
ATOM 731 C C . SER A 1 87 ? -13.877 4.011 -3.049 1.00 61.88 87 SER A C 1
ATOM 733 O O . SER A 1 87 ? -12.855 4.630 -3.348 1.00 61.88 87 SER A O 1
ATOM 735 N N . LYS A 1 88 ? -14.849 4.582 -2.342 1.00 77.75 88 LYS A N 1
ATOM 736 C CA . LYS A 1 88 ? -14.687 5.807 -1.554 1.00 77.75 88 LYS A CA 1
ATOM 737 C C . LYS A 1 88 ? -14.781 5.415 -0.085 1.00 77.75 88 LYS A C 1
ATOM 739 O O . LYS A 1 88 ? -15.622 4.587 0.266 1.00 77.75 88 LYS A O 1
ATOM 744 N N . LEU A 1 89 ? -13.947 6.021 0.762 1.00 80.81 89 LEU A N 1
ATOM 745 C CA . LEU A 1 89 ? -14.096 5.910 2.214 1.00 80.81 89 LEU A CA 1
ATOM 746 C C . LEU A 1 89 ? -15.492 6.407 2.595 1.00 80.81 89 LEU A C 1
ATOM 748 O O . LEU A 1 89 ? -15.838 7.561 2.333 1.00 80.81 89 LEU A O 1
ATOM 752 N N . ASP A 1 90 ? -16.284 5.543 3.214 1.00 85.81 90 ASP A N 1
ATOM 753 C CA . ASP A 1 90 ? -17.588 5.914 3.728 1.00 85.81 90 ASP A CA 1
ATOM 754 C C . ASP A 1 90 ? -17.420 6.409 5.162 1.00 85.81 90 ASP A C 1
ATOM 756 O O . ASP A 1 90 ? -17.349 5.636 6.124 1.00 85.81 90 ASP A O 1
ATOM 760 N N . CYS A 1 91 ? -17.344 7.734 5.305 1.00 82.44 91 CYS A N 1
ATOM 761 C CA . CYS A 1 91 ? -17.172 8.355 6.609 1.00 82.44 91 CYS A CA 1
ATOM 762 C C . CYS A 1 91 ? -18.288 7.940 7.577 1.00 82.44 91 CYS A C 1
ATOM 764 O O . CYS A 1 91 ? -18.000 7.731 8.749 1.00 82.44 91 CYS A O 1
ATOM 766 N N . LYS A 1 92 ? -19.540 7.747 7.125 1.00 85.69 92 LYS A N 1
ATOM 767 C CA . LYS A 1 92 ? -20.648 7.340 8.009 1.00 85.69 92 LYS A CA 1
ATOM 768 C C . LYS A 1 92 ? -20.412 5.944 8.573 1.00 85.69 92 LYS A C 1
ATOM 770 O O . LYS A 1 92 ? -20.559 5.754 9.782 1.00 85.69 92 LYS A O 1
ATOM 775 N N . LYS A 1 93 ? -20.010 4.989 7.727 1.00 88.50 93 LYS A N 1
ATOM 776 C CA . LYS A 1 93 ? -19.652 3.635 8.177 1.00 88.50 93 LYS A CA 1
ATOM 777 C C . LYS A 1 93 ? -18.484 3.669 9.165 1.00 88.50 93 LYS A C 1
ATOM 779 O O . LYS A 1 93 ? -18.573 3.060 10.229 1.00 88.50 93 LYS A O 1
ATOM 784 N N . LEU A 1 94 ? -17.447 4.459 8.873 1.00 86.75 94 LEU A N 1
ATOM 785 C CA . LEU A 1 94 ? -16.300 4.645 9.765 1.00 86.75 94 LEU A CA 1
ATOM 786 C C . LEU A 1 94 ? -16.701 5.259 11.120 1.00 86.75 94 LEU A C 1
ATOM 788 O O . LEU A 1 94 ? -16.311 4.745 12.167 1.00 86.75 94 LEU A O 1
ATOM 792 N N . TYR A 1 95 ? -17.513 6.321 11.128 1.00 84.44 95 TYR A N 1
ATOM 793 C CA . TYR A 1 95 ? -18.005 6.936 12.366 1.00 84.44 95 TYR A CA 1
ATOM 794 C C . TYR A 1 95 ? -18.824 5.940 13.192 1.00 84.44 95 TYR A C 1
ATOM 796 O O . TYR A 1 95 ? -18.675 5.895 14.413 1.00 84.44 95 TYR A O 1
ATOM 804 N N . ASN A 1 96 ? -19.677 5.139 12.548 1.00 86.12 96 ASN A N 1
ATOM 805 C CA . ASN A 1 96 ? -20.483 4.128 13.229 1.00 86.12 96 ASN A CA 1
ATOM 806 C C . ASN A 1 96 ? -19.608 3.031 13.844 1.00 86.12 96 ASN A C 1
ATOM 808 O O . ASN A 1 96 ? -19.819 2.675 15.002 1.00 86.12 96 ASN A O 1
ATOM 812 N N . LEU A 1 97 ? -18.590 2.558 13.117 1.00 87.69 97 LEU A N 1
ATOM 813 C CA . LEU A 1 97 ? -17.605 1.612 13.639 1.00 87.69 97 LEU A CA 1
ATOM 814 C C . LEU A 1 97 ? -16.947 2.157 14.910 1.00 87.69 97 LEU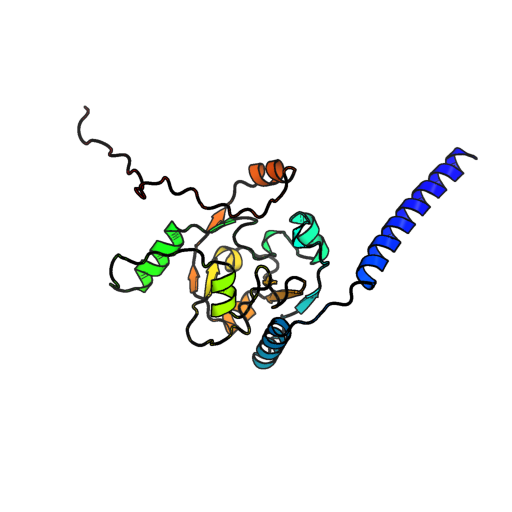 A C 1
ATOM 816 O O . LEU A 1 97 ? -16.986 1.508 15.954 1.00 87.69 97 LEU A O 1
ATOM 820 N N . ILE A 1 98 ? -16.396 3.372 14.849 1.00 84.75 98 ILE A N 1
ATOM 821 C CA . ILE A 1 98 ? -15.663 3.942 15.983 1.00 84.75 98 ILE A CA 1
ATOM 822 C C . ILE A 1 98 ? -16.594 4.212 17.170 1.00 84.75 98 ILE A C 1
ATOM 824 O O . ILE A 1 98 ? -16.237 3.904 18.306 1.00 84.75 98 ILE A O 1
ATOM 828 N N . ARG A 1 99 ? -17.813 4.712 16.927 1.00 81.56 99 ARG A N 1
ATOM 829 C CA . ARG A 1 99 ? -18.822 4.906 17.983 1.00 81.56 99 ARG A CA 1
ATOM 830 C C . ARG A 1 99 ? -19.188 3.602 18.686 1.00 81.56 99 ARG A C 1
ATOM 832 O O . ARG A 1 99 ? -19.322 3.607 19.906 1.00 81.56 99 ARG A O 1
ATOM 839 N N . ASN A 1 100 ? -19.321 2.506 17.941 1.00 82.94 100 ASN A N 1
ATOM 840 C CA . ASN A 1 100 ? -19.665 1.202 18.506 1.00 82.94 100 ASN A CA 1
ATOM 841 C C . ASN A 1 100 ? -18.532 0.631 19.371 1.00 82.94 100 ASN A C 1
ATOM 843 O O . ASN A 1 100 ? -18.808 0.052 20.417 1.00 82.94 100 ASN A O 1
ATOM 847 N N . MET A 1 101 ? -17.268 0.839 18.987 1.00 80.38 101 MET A N 1
ATOM 848 C CA . MET A 1 101 ? -16.113 0.415 19.797 1.00 80.38 101 MET A CA 1
ATOM 849 C C . MET A 1 101 ? -15.933 1.250 21.070 1.00 80.38 101 MET A C 1
ATOM 851 O O . MET A 1 101 ? -15.345 0.800 22.048 1.00 80.38 101 MET A O 1
ATOM 855 N N . ALA A 1 102 ? -16.414 2.489 21.059 1.00 73.06 102 ALA A N 1
ATOM 856 C CA . ALA A 1 102 ? -16.097 3.483 22.068 1.00 73.06 102 ALA A CA 1
ATOM 857 C C . ALA A 1 102 ? -16.892 3.368 23.387 1.00 73.06 102 ALA A C 1
ATOM 859 O O . ALA A 1 102 ? -16.687 4.214 24.255 1.00 73.06 102 ALA A O 1
ATOM 860 N N . HIS A 1 103 ? -17.798 2.388 23.543 1.00 59.22 103 HIS A N 1
ATOM 861 C CA . HIS A 1 103 ? -18.582 2.092 24.764 1.00 59.22 103 HIS A CA 1
ATOM 862 C C . HIS A 1 103 ? -18.958 3.319 25.636 1.00 59.22 103 HIS A C 1
ATOM 864 O O . HIS A 1 103 ? -18.831 3.289 26.857 1.00 59.22 103 HIS A O 1
ATOM 870 N N . GLY A 1 104 ? -19.424 4.417 25.026 1.00 53.50 104 GLY A N 1
ATOM 871 C CA . GLY A 1 104 ? -19.843 5.622 25.756 1.00 53.50 104 GLY A CA 1
ATOM 872 C C . GLY A 1 104 ? -18.852 6.794 25.797 1.00 53.50 104 GLY A C 1
ATOM 873 O O . GLY A 1 104 ? -19.140 7.781 26.479 1.00 53.50 104 GLY A O 1
ATOM 874 N N . LEU A 1 105 ? -17.737 6.776 25.051 1.00 55.31 105 LEU A N 1
ATOM 875 C CA . LEU A 1 105 ? -16.990 8.017 24.802 1.00 55.31 105 LEU A CA 1
ATOM 876 C C . LEU A 1 105 ? -17.914 9.027 24.096 1.00 55.31 105 LEU A C 1
ATOM 878 O O . LEU A 1 105 ? -18.672 8.686 23.185 1.00 55.31 105 LEU A O 1
ATOM 882 N N . LYS A 1 106 ? -17.883 10.272 24.585 1.00 54.75 106 LYS A N 1
ATOM 883 C CA . LYS A 1 106 ? -18.833 11.351 24.269 1.00 54.75 106 LYS A CA 1
ATOM 884 C C . LYS A 1 106 ? -19.100 11.487 22.763 1.00 54.75 106 LYS A C 1
ATOM 886 O O . LYS A 1 106 ? -18.203 11.325 21.945 1.00 54.75 106 LYS A O 1
ATOM 891 N N . LYS A 1 107 ? -20.320 11.914 22.413 1.00 57.22 107 LYS A N 1
ATOM 892 C CA . LYS A 1 107 ? -20.836 12.164 21.047 1.00 57.22 107 LYS A CA 1
ATOM 893 C C . LYS A 1 107 ? -20.010 13.144 20.170 1.00 57.22 107 LYS A C 1
ATOM 895 O O . LYS A 1 107 ? -20.426 13.417 19.049 1.00 57.22 107 LYS A O 1
ATOM 900 N N . ASN A 1 108 ? -18.853 13.636 20.625 1.00 57.50 108 ASN A N 1
ATOM 901 C CA . ASN A 1 108 ? -18.185 14.841 20.119 1.00 57.50 108 ASN A CA 1
ATOM 902 C C . ASN A 1 108 ? -16.774 14.573 19.553 1.00 57.50 108 ASN A C 1
ATOM 904 O O . ASN A 1 108 ? -15.841 15.316 19.847 1.00 57.50 108 ASN A O 1
ATOM 908 N N . PHE A 1 109 ? -16.592 13.518 18.756 1.00 67.88 109 PHE A N 1
ATOM 909 C CA . PHE A 1 109 ? -15.354 13.339 17.988 1.00 67.88 109 PHE A CA 1
ATOM 910 C C . PHE A 1 109 ? -15.518 13.913 16.582 1.00 67.88 109 PHE A C 1
ATOM 912 O O . PHE A 1 109 ? -16.309 13.408 15.784 1.00 67.88 109 PHE A O 1
ATOM 919 N N . HIS A 1 110 ? -14.740 14.949 16.274 1.00 71.56 110 HIS A N 1
ATOM 920 C CA . HIS A 1 110 ? -14.620 15.492 14.925 1.00 71.56 110 HIS A CA 1
ATOM 921 C C . HIS A 1 110 ? -13.449 14.810 14.220 1.00 71.56 110 HIS A C 1
ATOM 923 O O . HIS A 1 110 ? -12.300 15.221 14.363 1.00 71.56 110 HIS A O 1
ATOM 929 N N . PHE A 1 111 ? -13.741 13.748 13.472 1.00 75.62 111 PHE A N 1
ATOM 930 C CA . PHE A 1 111 ? -12.742 13.122 12.610 1.00 75.62 111 PHE A CA 1
ATOM 931 C C . PHE A 1 111 ? -12.511 13.999 11.380 1.00 75.62 111 PHE A C 1
ATOM 933 O O . PHE A 1 111 ? -13.473 14.414 10.732 1.00 75.62 111 PHE A O 1
ATOM 940 N N . ARG A 1 112 ? -11.241 14.261 11.071 1.00 80.06 112 ARG A N 1
ATOM 941 C CA . ARG A 1 112 ? -10.783 14.957 9.867 1.00 80.06 112 ARG A CA 1
ATOM 942 C C . ARG A 1 112 ? -9.689 14.127 9.210 1.00 80.06 112 ARG A C 1
ATOM 944 O O . ARG A 1 112 ? -9.004 13.359 9.887 1.00 80.06 112 ARG A O 1
ATOM 951 N N . VAL A 1 113 ? -9.540 14.277 7.899 1.00 80.44 113 VAL A N 1
ATOM 952 C CA . VAL A 1 113 ? -8.359 13.767 7.200 1.00 80.44 113 VAL A CA 1
ATOM 953 C C . VAL A 1 113 ? -7.171 14.602 7.671 1.00 80.44 113 VAL A C 1
ATOM 955 O O . VAL A 1 113 ? -7.259 15.827 7.694 1.00 80.44 113 VAL A O 1
ATOM 958 N N . ALA A 1 114 ? -6.099 13.943 8.109 1.00 83.25 114 ALA A N 1
ATOM 959 C CA . ALA A 1 114 ? -4.877 14.640 8.488 1.00 83.25 114 ALA A CA 1
ATOM 960 C C . ALA A 1 114 ? -4.248 15.280 7.247 1.00 83.25 114 ALA A C 1
ATOM 962 O O . ALA A 1 114 ? -4.174 14.640 6.195 1.00 83.25 114 ALA A O 1
ATOM 963 N N . SER A 1 115 ? -3.766 16.513 7.388 1.00 85.75 115 SER A N 1
ATOM 964 C CA . SER A 1 115 ? -2.960 17.161 6.350 1.00 85.75 115 SER A CA 1
ATOM 965 C C . SER A 1 115 ? -1.672 16.373 6.080 1.00 85.75 115 SER A C 1
ATOM 967 O O . SER A 1 115 ? -1.199 15.609 6.928 1.00 85.75 115 SER A O 1
ATOM 969 N N . SER A 1 116 ? -1.055 16.579 4.914 1.00 83.31 116 SER A N 1
ATOM 970 C CA . SER A 1 116 ? 0.211 15.920 4.559 1.00 83.31 116 SER A CA 1
ATOM 971 C C . SER A 1 116 ? 1.321 16.185 5.586 1.00 83.31 116 SER A C 1
ATOM 973 O O . SER A 1 116 ? 2.051 15.263 5.950 1.00 83.31 116 SER A O 1
ATOM 975 N N . GLN A 1 117 ? 1.413 17.410 6.116 1.00 86.19 117 GLN A N 1
ATOM 976 C CA . GLN A 1 117 ? 2.404 17.780 7.132 1.00 86.19 117 GLN A CA 1
ATOM 977 C C . GLN A 1 117 ? 2.139 17.084 8.475 1.00 86.19 117 GLN A C 1
ATOM 979 O O . GLN A 1 117 ? 3.072 16.623 9.137 1.00 86.19 117 GLN A O 1
ATOM 984 N N . GLU A 1 118 ? 0.874 16.982 8.893 1.00 86.25 118 GLU A N 1
ATOM 985 C CA . GLU A 1 118 ? 0.502 16.267 10.117 1.00 86.25 118 GLU A CA 1
ATOM 986 C C . GLU A 1 118 ? 0.737 14.766 9.980 1.00 86.25 118 GLU A C 1
ATOM 988 O O . GLU A 1 118 ? 1.299 14.156 10.888 1.00 86.25 118 GLU A O 1
ATOM 993 N N . ALA A 1 119 ? 0.364 14.173 8.844 1.00 84.56 119 ALA A N 1
ATOM 994 C CA . ALA A 1 119 ? 0.622 12.769 8.555 1.00 84.56 119 ALA A CA 1
ATOM 995 C C . ALA A 1 119 ? 2.128 12.470 8.564 1.00 84.56 119 ALA A C 1
ATOM 997 O O . ALA A 1 119 ? 2.548 11.471 9.146 1.00 84.56 119 ALA A O 1
ATOM 998 N N . GLU A 1 120 ? 2.961 13.350 8.006 1.00 88.25 120 GLU A N 1
ATOM 999 C CA . GLU A 1 120 ? 4.414 13.195 8.060 1.00 88.25 120 GLU A CA 1
ATOM 1000 C C . GLU A 1 120 ? 4.955 13.311 9.485 1.00 88.25 120 GLU A C 1
ATOM 1002 O O . GLU A 1 120 ? 5.779 12.495 9.903 1.00 88.25 120 GLU A O 1
ATOM 1007 N N . LYS A 1 121 ? 4.460 14.271 10.269 1.00 88.31 121 LYS A N 1
ATOM 1008 C CA . LYS A 1 121 ? 4.855 14.429 11.672 1.00 88.31 121 LYS A CA 1
ATOM 1009 C C . LYS A 1 121 ? 4.446 13.224 12.527 1.00 88.31 121 LYS A C 1
ATOM 1011 O O . LYS A 1 121 ? 5.237 12.782 13.358 1.00 88.31 121 LYS A O 1
ATOM 1016 N N . LEU A 1 122 ? 3.232 12.706 12.328 1.00 86.44 122 LEU A N 1
ATOM 1017 C CA . LEU A 1 122 ? 2.653 11.600 13.096 1.00 86.44 122 LEU A CA 1
ATOM 1018 C C . LEU A 1 122 ? 3.211 10.241 12.675 1.00 86.44 122 LEU A C 1
ATOM 1020 O O . LEU A 1 122 ? 3.504 9.408 13.525 1.00 86.44 122 LEU A O 1
ATOM 1024 N N . LEU A 1 123 ? 3.341 10.002 11.370 1.00 88.75 123 LEU A N 1
ATOM 1025 C CA . LEU A 1 123 ? 3.673 8.687 10.821 1.00 88.75 123 LEU A CA 1
ATOM 1026 C C . LEU A 1 123 ? 5.140 8.584 10.386 1.00 88.75 123 LEU A C 1
ATOM 1028 O O . LEU A 1 123 ? 5.722 7.497 10.363 1.00 88.75 123 LEU A O 1
ATOM 1032 N N . GLY A 1 124 ? 5.770 9.712 10.061 1.00 89.69 124 GLY A N 1
ATOM 1033 C CA . GLY A 1 124 ? 7.129 9.771 9.532 1.00 89.69 124 GLY A CA 1
ATOM 1034 C C . GLY A 1 124 ? 7.229 9.443 8.043 1.00 89.69 124 GLY A C 1
ATOM 1035 O O . GLY A 1 124 ? 8.270 8.914 7.638 1.00 89.69 124 GLY A O 1
ATOM 1036 N N . PHE A 1 125 ? 6.170 9.696 7.269 1.00 89.38 125 PHE A N 1
ATOM 1037 C CA . PHE A 1 125 ? 6.096 9.448 5.827 1.00 89.38 125 PHE A CA 1
ATOM 1038 C C . PHE A 1 125 ? 5.608 10.681 5.080 1.00 89.38 125 PHE A C 1
ATOM 1040 O O . PHE A 1 125 ? 4.648 11.315 5.504 1.00 89.38 125 PHE A O 1
ATOM 1047 N N . THR A 1 126 ? 6.216 10.955 3.933 1.00 87.62 126 THR A N 1
ATOM 1048 C CA . THR A 1 126 ? 5.712 11.950 2.990 1.00 87.62 126 THR A CA 1
ATOM 1049 C C . THR A 1 126 ? 4.427 11.462 2.307 1.00 87.62 126 THR A C 1
ATOM 1051 O O . THR A 1 126 ? 4.093 10.267 2.320 1.00 87.62 126 THR A O 1
ATOM 1054 N N . HIS A 1 127 ? 3.688 12.389 1.693 1.00 85.12 127 HIS A N 1
ATOM 1055 C CA . HIS A 1 127 ? 2.499 12.059 0.909 1.00 85.12 127 HIS A CA 1
ATOM 1056 C C . HIS A 1 127 ? 2.824 11.014 -0.175 1.00 85.12 127 HIS A C 1
ATOM 1058 O O . HIS A 1 127 ? 3.861 11.078 -0.828 1.00 85.12 127 HIS A O 1
ATOM 1064 N N . GLY A 1 128 ? 1.965 10.002 -0.332 1.00 84.19 128 GLY A N 1
ATOM 1065 C CA . GLY A 1 128 ? 2.191 8.900 -1.277 1.00 84.19 128 GLY A CA 1
ATOM 1066 C C . GLY A 1 128 ? 3.242 7.860 -0.848 1.00 84.19 128 GLY A C 1
ATOM 1067 O O . GLY A 1 128 ? 3.441 6.874 -1.560 1.00 84.19 128 GLY A O 1
ATOM 1068 N N . ALA A 1 129 ? 3.889 8.023 0.307 1.00 88.75 129 ALA A N 1
ATOM 1069 C CA . ALA A 1 129 ? 4.879 7.078 0.832 1.00 88.75 129 ALA A CA 1
ATOM 1070 C C . ALA A 1 129 ? 4.387 6.288 2.060 1.00 88.75 129 ALA A C 1
ATOM 1072 O O . ALA A 1 129 ? 5.112 5.426 2.561 1.00 88.75 129 ALA A O 1
ATOM 1073 N N . VAL A 1 130 ? 3.174 6.574 2.550 1.00 89.94 130 VAL A N 1
ATOM 1074 C CA . VAL A 1 130 ? 2.634 6.021 3.803 1.00 89.94 130 VAL A CA 1
ATOM 1075 C C . VAL A 1 130 ? 2.615 4.493 3.775 1.00 89.94 130 VAL A C 1
ATOM 1077 O O . VAL A 1 130 ? 1.964 3.875 2.932 1.00 89.94 130 VAL A O 1
ATOM 1080 N N . CYS A 1 131 ? 3.315 3.897 4.738 1.00 91.75 131 CYS A N 1
ATOM 1081 C CA . CYS A 1 131 ? 3.398 2.460 4.950 1.00 91.75 131 CYS A CA 1
ATOM 1082 C C . CYS A 1 131 ? 2.876 2.129 6.359 1.00 91.75 131 CYS A C 1
ATOM 1084 O O . CYS A 1 131 ? 3.316 2.764 7.320 1.00 91.75 131 CYS A O 1
ATOM 1086 N N . PRO A 1 132 ? 1.999 1.122 6.528 1.00 91.44 132 PRO A N 1
ATOM 1087 C CA . PRO A 1 132 ? 1.578 0.649 7.853 1.00 91.44 132 PRO A CA 1
ATOM 1088 C C . PRO A 1 132 ? 2.735 0.117 8.713 1.00 91.44 132 PRO A C 1
ATOM 1090 O O . PRO A 1 132 ? 2.604 -0.022 9.926 1.00 91.44 132 PRO A O 1
ATOM 1093 N N . PHE A 1 133 ? 3.883 -0.168 8.097 1.00 92.31 133 PHE A N 1
ATOM 1094 C CA . PHE A 1 133 ? 5.072 -0.667 8.768 1.00 92.31 133 PHE A CA 1
ATOM 1095 C C . PHE A 1 133 ? 6.119 0.426 8.915 1.00 92.31 133 PHE A C 1
ATOM 1097 O O . PHE A 1 133 ? 6.514 1.076 7.953 1.00 92.31 133 PHE A O 1
ATOM 1104 N N . GLY A 1 134 ? 6.641 0.569 10.127 1.00 90.75 134 GLY A N 1
ATOM 1105 C CA . GLY A 1 134 ? 7.763 1.459 10.403 1.00 90.75 134 GLY A CA 1
ATOM 1106 C C . GLY A 1 134 ? 7.264 2.881 10.592 1.00 90.75 134 GLY A C 1
ATOM 1107 O O . GLY A 1 134 ? 7.868 3.821 10.094 1.00 90.75 134 GLY A O 1
ATOM 1108 N N . ILE A 1 135 ? 6.138 3.045 11.277 1.00 89.94 135 ILE A N 1
ATOM 1109 C CA . ILE A 1 135 ? 5.647 4.346 11.714 1.00 89.94 135 ILE A CA 1
ATOM 1110 C C . ILE A 1 135 ? 6.574 4.871 12.819 1.00 89.94 135 ILE A C 1
ATOM 1112 O O . ILE A 1 135 ? 7.003 4.115 13.693 1.00 89.94 135 ILE A O 1
ATOM 1116 N N . LYS A 1 136 ? 6.927 6.160 12.779 1.00 82.56 136 LYS A N 1
ATOM 1117 C CA . LYS A 1 136 ? 7.656 6.794 13.887 1.00 82.56 136 LYS A CA 1
ATOM 1118 C C . LYS A 1 136 ? 6.736 6.868 15.118 1.00 82.56 136 LYS A C 1
ATOM 1120 O O . LYS A 1 136 ? 5.664 7.445 15.035 1.00 82.56 136 LYS A O 1
ATOM 1125 N N . GLY A 1 137 ? 7.164 6.309 16.254 1.00 69.81 137 GLY A N 1
ATOM 1126 C CA . GLY A 1 137 ? 6.443 6.422 17.535 1.00 69.81 137 GLY A CA 1
ATOM 1127 C C . GLY A 1 137 ? 5.321 5.398 17.772 1.00 69.81 137 GLY A C 1
ATOM 1128 O O . GLY A 1 137 ? 4.365 5.702 18.481 1.00 69.81 137 GLY A O 1
ATOM 1129 N N . SER A 1 138 ? 5.394 4.203 17.173 1.00 59.91 138 SER A N 1
ATOM 1130 C CA . SER A 1 138 ? 4.298 3.227 17.201 1.00 59.91 138 SER A CA 1
ATOM 1131 C C . SER A 1 138 ? 4.164 2.454 18.520 1.00 59.91 138 SER A C 1
ATOM 1133 O O . SER A 1 138 ? 4.891 1.487 18.734 1.00 59.91 138 SER A O 1
ATOM 1135 N N . GLU A 1 139 ? 3.136 2.791 19.302 1.00 57.53 139 GLU A N 1
ATOM 1136 C CA . GLU A 1 139 ? 2.359 1.787 20.059 1.00 57.53 139 GLU A CA 1
ATOM 1137 C C . GLU A 1 139 ? 0.830 1.905 19.853 1.00 57.53 139 GLU A C 1
ATOM 1139 O O . GLU A 1 139 ? 0.132 0.915 20.028 1.00 57.53 139 GLU A O 1
ATOM 1144 N N . ASN A 1 140 ? 0.283 3.045 19.389 1.00 68.50 140 ASN A N 1
ATOM 1145 C CA . ASN A 1 140 ? -1.167 3.312 19.515 1.00 68.50 140 ASN A CA 1
ATOM 1146 C C . ASN A 1 140 ? -1.920 3.765 18.245 1.00 68.50 140 ASN A C 1
ATOM 1148 O O . ASN A 1 140 ? -3.008 4.324 18.373 1.00 68.50 140 ASN A O 1
ATOM 1152 N N . ILE A 1 141 ? -1.400 3.570 17.026 1.00 85.69 141 ILE A N 1
ATOM 1153 C CA . ILE A 1 141 ? -2.167 3.922 15.810 1.00 85.69 141 ILE A CA 1
ATOM 1154 C C . ILE A 1 141 ? -2.976 2.705 15.340 1.00 85.69 141 ILE A C 1
ATOM 1156 O O . ILE A 1 141 ? -2.377 1.753 14.837 1.00 85.69 141 ILE A O 1
ATOM 1160 N N . PRO A 1 142 ? -4.317 2.710 15.480 1.00 87.75 142 PRO A N 1
ATOM 1161 C CA . PRO A 1 142 ? -5.143 1.602 15.024 1.00 87.75 142 PRO A CA 1
ATOM 1162 C C . PRO A 1 142 ? -5.165 1.543 13.496 1.00 87.75 142 PRO A C 1
ATOM 1164 O O . PRO A 1 142 ? -5.351 2.554 12.817 1.00 87.75 142 PRO A O 1
ATOM 1167 N N . ILE A 1 143 ? -5.020 0.335 12.959 1.00 90.81 143 ILE A N 1
ATOM 1168 C CA . ILE A 1 143 ? -5.172 0.065 11.531 1.00 90.81 143 ILE A CA 1
ATOM 1169 C C . ILE A 1 143 ? -6.581 -0.471 11.310 1.00 90.81 143 ILE A C 1
ATOM 1171 O O . ILE A 1 143 ? -6.987 -1.436 11.954 1.00 90.81 143 ILE A O 1
ATOM 1175 N N . ILE A 1 144 ? -7.315 0.143 10.386 1.00 92.00 144 ILE A N 1
ATOM 1176 C CA . ILE A 1 144 ? -8.604 -0.363 9.914 1.00 92.00 144 ILE A CA 1
ATOM 1177 C C . ILE A 1 144 ? -8.385 -0.927 8.514 1.00 92.00 144 ILE A C 1
ATOM 1179 O O . ILE A 1 144 ? -7.864 -0.234 7.640 1.00 92.00 144 ILE A O 1
ATOM 1183 N N . LEU A 1 145 ? -8.767 -2.186 8.313 1.00 92.75 145 LEU A N 1
ATOM 1184 C CA . LEU A 1 145 ? -8.694 -2.868 7.028 1.00 92.75 145 LEU A CA 1
ATOM 1185 C C . LEU A 1 145 ? -10.107 -3.079 6.490 1.00 92.75 145 LEU A C 1
ATOM 1187 O O . LEU A 1 145 ? -10.957 -3.660 7.167 1.00 92.75 145 LEU A O 1
ATOM 1191 N N . ASP A 1 146 ? -10.355 -2.617 5.267 1.00 92.19 146 ASP A N 1
ATOM 1192 C CA . ASP A 1 146 ? -11.667 -2.773 4.651 1.00 92.19 146 ASP A CA 1
ATOM 1193 C C . ASP A 1 146 ? -11.987 -4.255 4.394 1.00 92.19 146 ASP A C 1
ATOM 1195 O O . ASP A 1 146 ? -11.176 -4.996 3.832 1.00 92.19 146 ASP A O 1
ATOM 1199 N N . SER A 1 147 ? -13.181 -4.691 4.792 1.00 92.94 147 SER A N 1
ATOM 1200 C CA . SER A 1 147 ? -13.623 -6.081 4.648 1.00 92.94 147 SER A CA 1
ATOM 1201 C C . SER A 1 147 ? -13.620 -6.582 3.195 1.00 92.94 147 SER A C 1
ATOM 1203 O O . SER A 1 147 ? -13.390 -7.768 2.967 1.00 92.94 147 SER A O 1
ATOM 1205 N N . ALA A 1 148 ? -13.783 -5.707 2.198 1.00 90.62 148 ALA A N 1
ATOM 1206 C CA . ALA A 1 148 ? -13.701 -6.075 0.788 1.00 90.62 148 ALA A CA 1
ATOM 1207 C C . ALA A 1 148 ? -12.287 -6.521 0.382 1.00 90.62 148 ALA A C 1
ATOM 1209 O O . ALA A 1 148 ? -12.154 -7.408 -0.458 1.00 90.62 148 ALA A O 1
ATOM 1210 N N . ILE A 1 149 ? -11.231 -5.973 0.999 1.00 91.31 149 ILE A N 1
ATOM 1211 C CA . ILE A 1 149 ? -9.846 -6.433 0.776 1.00 91.31 149 ILE A CA 1
ATOM 1212 C C . ILE A 1 149 ? -9.701 -7.883 1.244 1.00 91.31 149 ILE A C 1
ATOM 1214 O O . ILE A 1 149 ? -9.047 -8.689 0.587 1.00 91.31 149 ILE A O 1
ATOM 1218 N N . VAL A 1 150 ? -10.338 -8.220 2.366 1.00 93.06 150 VAL A N 1
ATOM 1219 C CA . VAL A 1 150 ? -10.295 -9.563 2.954 1.00 93.06 150 VAL A CA 1
ATOM 1220 C C . VAL A 1 150 ? -11.107 -10.560 2.134 1.00 93.06 150 VAL A C 1
ATOM 1222 O O . VAL A 1 150 ? -10.634 -11.659 1.859 1.00 93.06 150 VAL A O 1
ATOM 1225 N N . ASN A 1 151 ? -12.309 -10.164 1.722 1.00 91.81 151 ASN A N 1
ATOM 1226 C CA . ASN A 1 151 ? -13.291 -11.082 1.152 1.00 91.81 151 ASN A CA 1
ATOM 1227 C C . ASN A 1 151 ? -13.192 -11.222 -0.373 1.00 91.81 151 ASN A C 1
ATOM 1229 O O . ASN A 1 151 ? -13.568 -12.263 -0.904 1.00 91.81 151 ASN A O 1
ATOM 1233 N N . ASN A 1 152 ? -12.698 -10.197 -1.080 1.00 90.12 152 ASN A N 1
ATOM 1234 C CA . ASN A 1 152 ? -12.865 -10.100 -2.536 1.00 90.12 152 ASN A CA 1
ATOM 1235 C C . ASN A 1 152 ? -11.548 -10.080 -3.327 1.00 90.12 152 ASN A C 1
ATOM 1237 O O . ASN A 1 152 ? -11.586 -10.203 -4.552 1.00 90.12 152 ASN A O 1
ATOM 1241 N N . LEU A 1 153 ? -10.384 -9.913 -2.685 1.00 89.62 153 LEU A N 1
ATOM 1242 C CA . LEU A 1 153 ? -9.111 -9.922 -3.413 1.00 89.62 153 LEU A CA 1
ATOM 1243 C C . LEU A 1 153 ? -8.679 -11.340 -3.773 1.00 89.62 153 LEU A C 1
ATOM 1245 O O . LEU A 1 153 ? -8.289 -12.142 -2.922 1.00 89.62 153 LEU A O 1
ATOM 1249 N N . ILE A 1 154 ? -8.702 -11.607 -5.076 1.00 90.00 154 ILE A N 1
ATOM 1250 C CA . ILE A 1 154 ? -8.181 -12.822 -5.687 1.00 90.00 154 ILE A CA 1
ATOM 1251 C C . ILE A 1 154 ? -7.221 -12.397 -6.800 1.00 90.00 154 ILE A C 1
ATOM 1253 O O . ILE A 1 154 ? -7.660 -11.757 -7.761 1.00 90.00 154 ILE A O 1
ATOM 1257 N N . PRO A 1 155 ? -5.938 -12.782 -6.728 1.00 94.69 155 PRO A N 1
ATOM 1258 C CA . PRO A 1 155 ? -5.235 -13.429 -5.608 1.00 94.69 155 PRO A CA 1
ATOM 1259 C C . PRO A 1 155 ? -5.175 -12.581 -4.317 1.00 94.69 155 PRO A C 1
ATOM 1261 O O . PRO A 1 155 ? -5.185 -11.359 -4.352 1.00 94.69 155 PRO A O 1
ATOM 1264 N N . SER A 1 156 ? -5.057 -13.235 -3.155 1.00 95.56 156 SER A N 1
ATOM 1265 C CA . SER A 1 156 ? -5.163 -12.583 -1.833 1.00 95.56 156 SER A CA 1
ATOM 1266 C C . SER A 1 156 ? -3.889 -11.827 -1.409 1.00 95.56 156 SER A C 1
ATOM 1268 O O . SER A 1 156 ? -3.169 -12.204 -0.478 1.00 95.56 156 SER A O 1
ATOM 1270 N N . TYR A 1 157 ? -3.577 -10.746 -2.121 1.00 96.19 157 TYR A N 1
ATOM 1271 C CA . TYR A 1 157 ? -2.513 -9.795 -1.798 1.00 96.19 157 TYR A CA 1
ATOM 1272 C C . TYR A 1 157 ? -2.887 -8.384 -2.240 1.00 96.19 157 TYR A C 1
ATOM 1274 O O . TYR A 1 157 ? -3.771 -8.196 -3.067 1.00 96.19 157 TYR A O 1
ATOM 1282 N N . PHE A 1 158 ? -2.152 -7.388 -1.759 1.00 95.88 158 PHE A N 1
ATOM 1283 C CA . PHE A 1 158 ? -2.259 -6.027 -2.272 1.00 95.88 158 PHE A CA 1
ATOM 1284 C C . PHE A 1 158 ? -0.937 -5.264 -2.168 1.00 95.88 158 PHE A C 1
ATOM 1286 O O . PHE A 1 158 ? -0.007 -5.684 -1.476 1.00 95.88 158 PHE A O 1
ATOM 1293 N N . TYR A 1 159 ? -0.865 -4.148 -2.886 1.00 95.25 159 TYR A N 1
ATOM 1294 C CA . TYR A 1 159 ? 0.200 -3.158 -2.861 1.00 95.25 159 TYR A CA 1
ATOM 1295 C C . TYR A 1 159 ? -0.199 -1.970 -1.987 1.00 95.25 159 TYR A C 1
ATOM 1297 O O . TYR A 1 159 ? -1.318 -1.473 -2.080 1.00 95.25 159 TYR A O 1
ATOM 1305 N N . MET A 1 160 ? 0.744 -1.487 -1.186 1.00 93.81 160 MET A N 1
ATOM 1306 C CA . MET A 1 160 ? 0.633 -0.287 -0.353 1.00 93.81 160 MET A CA 1
ATOM 1307 C C . MET A 1 160 ? 1.895 0.580 -0.498 1.00 93.81 160 MET A C 1
ATOM 1309 O O . MET A 1 160 ? 2.835 0.202 -1.205 1.00 93.81 160 MET A O 1
ATOM 1313 N N . GLY A 1 161 ? 1.942 1.745 0.155 1.00 93.19 161 GLY A N 1
ATOM 1314 C CA . GLY A 1 161 ? 3.158 2.562 0.187 1.00 93.19 161 GLY A CA 1
ATOM 1315 C C . GLY A 1 161 ? 4.319 1.818 0.855 1.00 93.19 161 GLY A C 1
ATOM 1316 O O . GLY A 1 161 ? 4.131 1.112 1.841 1.00 93.19 161 GLY A O 1
ATOM 1317 N N . GLY A 1 162 ? 5.523 1.942 0.294 1.00 93.81 162 GLY A N 1
ATOM 1318 C CA . GLY A 1 162 ? 6.729 1.241 0.749 1.00 93.81 162 GLY A CA 1
ATOM 1319 C C . GLY A 1 162 ? 7.665 2.085 1.615 1.00 93.81 162 GLY A C 1
ATOM 1320 O O . GLY A 1 162 ? 8.815 1.700 1.806 1.00 93.81 162 GLY A O 1
ATOM 1321 N N . GLY A 1 163 ? 7.211 3.242 2.106 1.00 92.50 163 GLY A N 1
ATOM 1322 C CA . GLY A 1 163 ? 8.046 4.204 2.829 1.00 92.50 163 GLY A CA 1
ATOM 1323 C C . GLY A 1 163 ? 8.754 5.216 1.931 1.00 92.50 163 GLY A C 1
ATOM 1324 O O . GLY A 1 163 ? 9.480 6.059 2.447 1.00 92.50 163 GLY A O 1
ATOM 1325 N N . ASN A 1 164 ? 8.521 5.162 0.621 1.00 93.12 164 ASN A N 1
ATOM 1326 C CA . ASN A 1 164 ? 9.008 6.101 -0.386 1.00 93.12 164 ASN A CA 1
ATOM 1327 C C . ASN A 1 164 ? 7.928 6.298 -1.454 1.00 93.12 164 ASN A C 1
ATOM 1329 O O . ASN A 1 164 ? 7.114 5.395 -1.674 1.00 93.12 164 ASN A O 1
ATOM 1333 N N . VAL A 1 165 ? 7.925 7.444 -2.130 1.00 90.88 165 VAL A N 1
ATOM 1334 C CA . VAL A 1 165 ? 6.975 7.721 -3.219 1.00 90.88 165 VAL A CA 1
ATOM 1335 C C . VAL A 1 165 ? 7.171 6.751 -4.383 1.00 90.88 165 VAL A C 1
ATOM 1337 O O . VAL A 1 165 ? 6.182 6.234 -4.912 1.00 90.88 165 VAL A O 1
ATOM 1340 N N . ASP A 1 166 ? 8.426 6.379 -4.638 1.00 92.00 166 ASP A N 1
ATOM 1341 C CA . ASP A 1 166 ? 8.830 5.482 -5.722 1.00 92.00 166 ASP A CA 1
ATOM 1342 C C . ASP A 1 166 ? 8.892 4.007 -5.299 1.00 92.00 166 ASP A C 1
ATOM 1344 O O . ASP A 1 166 ? 9.297 3.149 -6.078 1.00 92.00 166 ASP A O 1
ATOM 1348 N N . THR A 1 167 ? 8.462 3.675 -4.078 1.00 93.31 167 THR A N 1
ATOM 1349 C CA . THR A 1 167 ? 8.513 2.303 -3.550 1.00 93.31 167 THR A CA 1
ATOM 1350 C C . THR A 1 167 ? 7.125 1.851 -3.139 1.00 93.31 167 THR A C 1
ATOM 1352 O O . THR A 1 167 ? 6.464 2.492 -2.318 1.00 93.31 167 THR A O 1
ATOM 1355 N N . LYS A 1 168 ? 6.687 0.700 -3.651 1.00 94.94 168 LYS A N 1
ATOM 1356 C CA . LYS A 1 168 ? 5.478 0.001 -3.199 1.00 94.94 168 LYS A CA 1
ATOM 1357 C C . LYS A 1 168 ? 5.843 -1.293 -2.492 1.00 94.94 168 LYS A C 1
ATOM 1359 O O . LYS A 1 168 ? 6.788 -1.980 -2.873 1.00 94.94 168 LYS A O 1
ATOM 1364 N N . LEU A 1 169 ? 5.074 -1.627 -1.466 1.00 96.19 169 LEU A N 1
ATOM 1365 C CA . LEU A 1 169 ? 5.183 -2.885 -0.740 1.00 96.19 169 LEU A CA 1
ATOM 1366 C C . LEU A 1 169 ? 3.997 -3.771 -1.110 1.00 96.19 169 LEU A C 1
ATOM 1368 O O . LEU A 1 169 ? 2.852 -3.403 -0.863 1.00 96.19 169 LEU A O 1
ATOM 1372 N N . ARG A 1 170 ? 4.272 -4.942 -1.678 1.00 96.94 170 ARG A N 1
ATOM 1373 C CA . ARG A 1 170 ? 3.302 -6.028 -1.812 1.00 96.94 170 ARG A CA 1
ATOM 1374 C C . ARG A 1 170 ? 3.300 -6.870 -0.546 1.00 96.94 170 ARG A C 1
ATOM 1376 O O . ARG A 1 170 ? 4.374 -7.181 -0.035 1.00 96.94 170 ARG A O 1
ATOM 1383 N N . MET A 1 171 ? 2.126 -7.303 -0.098 1.00 96.88 171 MET A N 1
ATOM 1384 C CA . MET A 1 171 ? 1.982 -8.280 0.984 1.00 96.88 171 MET A CA 1
ATOM 1385 C C . MET A 1 171 ? 0.711 -9.115 0.805 1.00 96.88 171 MET A C 1
ATOM 1387 O O . MET A 1 171 ? -0.282 -8.615 0.272 1.00 96.88 171 MET A O 1
ATOM 1391 N N . SER A 1 172 ? 0.722 -10.379 1.245 1.00 97.50 172 SER A N 1
ATOM 1392 C CA . SER A 1 172 ? -0.516 -11.167 1.320 1.00 97.50 172 SER A CA 1
ATOM 1393 C C . SER A 1 172 ? -1.466 -10.604 2.377 1.00 97.50 172 SER A C 1
ATOM 1395 O O . SER A 1 172 ? -1.027 -10.106 3.417 1.00 97.50 172 SER A O 1
ATOM 1397 N N . VAL A 1 173 ? -2.773 -10.722 2.136 1.00 96.81 173 VAL A N 1
ATOM 1398 C CA . VAL A 1 173 ? -3.795 -10.249 3.084 1.00 96.81 173 VAL A CA 1
ATOM 1399 C C . VAL A 1 173 ? -3.676 -10.990 4.417 1.00 96.81 173 VAL A C 1
ATOM 1401 O O . VAL A 1 173 ? -3.700 -10.371 5.478 1.00 96.81 173 VAL A O 1
ATOM 1404 N N . THR A 1 174 ? -3.481 -12.310 4.372 1.00 97.31 174 THR A N 1
ATOM 1405 C CA . THR A 1 174 ? -3.334 -13.147 5.569 1.00 97.31 174 THR A CA 1
ATOM 1406 C C . THR A 1 174 ? -2.151 -12.716 6.430 1.00 97.31 174 THR A C 1
ATOM 1408 O O . THR A 1 174 ? -2.308 -12.538 7.636 1.00 97.31 174 THR A O 1
ATOM 1411 N N . GLU A 1 175 ? -0.971 -12.519 5.834 1.00 96.94 175 GLU A N 1
ATOM 1412 C CA . GLU A 1 175 ? 0.206 -12.109 6.601 1.00 96.94 175 GLU A CA 1
ATOM 1413 C C . GLU A 1 175 ? 0.064 -10.674 7.118 1.00 96.94 175 GLU A C 1
ATOM 1415 O O . GLU A 1 175 ? 0.448 -10.398 8.252 1.00 96.94 175 GLU A O 1
ATOM 1420 N N . PHE A 1 176 ? -0.555 -9.777 6.345 1.00 96.75 176 PHE A N 1
ATOM 1421 C CA . PHE A 1 176 ? -0.859 -8.427 6.814 1.00 96.75 176 PHE A CA 1
ATOM 1422 C C . PHE A 1 176 ? -1.726 -8.456 8.079 1.00 96.75 176 PHE A C 1
ATOM 1424 O O . PHE A 1 176 ? -1.364 -7.833 9.077 1.00 96.75 176 PHE A O 1
ATOM 1431 N N . ILE A 1 177 ? -2.820 -9.227 8.076 1.00 96.62 177 ILE A N 1
ATOM 1432 C CA . ILE A 1 177 ? -3.704 -9.380 9.242 1.00 96.62 177 ILE A CA 1
ATOM 1433 C C . ILE A 1 177 ? -2.925 -9.935 10.439 1.00 96.62 177 ILE A C 1
ATOM 1435 O O . ILE A 1 177 ? -2.999 -9.378 11.531 1.00 96.62 177 ILE A O 1
ATOM 1439 N N . GLN A 1 178 ? -2.124 -10.983 10.231 1.00 96.31 178 GLN A N 1
ATOM 1440 C CA . GLN A 1 178 ? -1.331 -11.607 11.295 1.00 96.31 178 GLN A CA 1
ATOM 1441 C C . GLN A 1 178 ? -0.308 -10.656 11.925 1.00 96.31 178 GLN A C 1
ATOM 1443 O O . GLN A 1 178 ? -0.050 -10.748 13.122 1.00 96.31 178 GLN A O 1
ATOM 1448 N N . LYS A 1 179 ? 0.311 -9.776 11.130 1.00 94.69 179 LYS A N 1
ATOM 1449 C CA . LYS A 1 179 ? 1.385 -8.888 11.600 1.00 94.69 179 LYS A CA 1
ATOM 1450 C C . LYS A 1 179 ? 0.893 -7.552 12.136 1.00 94.69 179 LYS A C 1
ATOM 1452 O O . LYS A 1 179 ? 1.622 -6.922 12.893 1.00 94.69 179 LYS A O 1
ATOM 1457 N N . THR A 1 180 ? -0.301 -7.116 11.743 1.00 92.50 180 THR A N 1
ATOM 1458 C CA . THR A 1 180 ? -0.831 -5.794 12.118 1.00 92.50 180 THR A CA 1
ATOM 1459 C C . THR A 1 180 ? -2.035 -5.851 13.050 1.00 92.50 180 THR A C 1
ATOM 1461 O O . THR A 1 180 ? -2.354 -4.833 13.654 1.00 92.50 180 THR A O 1
ATOM 1464 N N . ASN A 1 181 ? -2.682 -7.015 13.187 1.00 93.69 181 ASN A N 1
ATOM 1465 C CA . ASN A 1 181 ? -3.917 -7.204 13.951 1.00 93.69 181 ASN A CA 1
ATOM 1466 C C . ASN A 1 181 ? -4.945 -6.068 13.721 1.00 93.69 181 ASN A C 1
ATOM 1468 O O . ASN A 1 181 ? -5.334 -5.381 14.669 1.00 93.69 181 ASN A O 1
ATOM 1472 N N . PRO A 1 182 ? -5.336 -5.804 12.459 1.00 94.50 182 PRO A N 1
ATOM 1473 C CA . PRO A 1 182 ? -6.154 -4.652 12.125 1.00 94.50 182 PRO A CA 1
ATOM 1474 C C . PRO A 1 182 ? -7.613 -4.874 12.540 1.00 94.50 182 PRO A C 1
ATOM 1476 O O . PRO A 1 182 ? -8.102 -6.002 12.606 1.00 94.50 182 PRO A O 1
ATOM 1479 N N . ILE A 1 183 ? -8.346 -3.780 12.725 1.00 94.62 183 ILE A N 1
ATOM 1480 C CA . ILE A 1 183 ? -9.805 -3.803 12.831 1.00 94.62 183 ILE A CA 1
ATOM 1481 C C . ILE A 1 183 ? -10.365 -4.036 11.427 1.00 94.62 183 ILE A C 1
ATOM 1483 O O . ILE A 1 183 ? -10.234 -3.180 10.553 1.00 94.62 183 ILE A O 1
ATOM 1487 N N . ILE A 1 184 ? -10.988 -5.189 11.202 1.00 94.88 184 ILE A N 1
ATOM 1488 C CA . ILE A 1 184 ? -11.629 -5.507 9.923 1.00 94.88 184 ILE A CA 1
ATOM 1489 C C . ILE A 1 184 ? -13.067 -4.989 9.950 1.00 94.88 184 ILE A C 1
ATOM 1491 O O . ILE A 1 184 ? -13.844 -5.372 10.824 1.00 94.88 184 ILE A O 1
ATOM 1495 N N . ALA A 1 185 ? -13.428 -4.128 8.998 1.00 93.69 185 ALA A N 1
ATOM 1496 C CA . ALA A 1 185 ? -14.762 -3.535 8.936 1.00 93.69 185 ALA A CA 1
ATOM 1497 C C . ALA A 1 185 ? -15.162 -3.123 7.514 1.00 93.69 185 ALA A C 1
ATOM 1499 O O . ALA A 1 185 ? -14.313 -2.855 6.668 1.00 93.69 185 ALA A O 1
ATOM 1500 N N . ASP A 1 186 ? -16.465 -3.045 7.252 1.00 92.12 186 ASP A N 1
ATOM 1501 C CA . ASP A 1 186 ? -16.995 -2.406 6.045 1.00 92.12 186 ASP A CA 1
ATOM 1502 C C . ASP A 1 186 ? -16.920 -0.882 6.213 1.00 92.12 186 ASP A C 1
ATOM 1504 O O . ASP A 1 186 ? -17.699 -0.297 6.966 1.00 92.12 186 ASP A O 1
ATOM 1508 N N . VAL A 1 187 ? -15.941 -0.247 5.563 1.00 89.56 187 VAL A N 1
ATOM 1509 C CA . VAL A 1 187 ? -15.678 1.198 5.683 1.00 89.56 187 VAL A CA 1
ATOM 1510 C C . VAL A 1 187 ? -15.625 1.901 4.335 1.00 89.56 187 VAL A C 1
ATOM 1512 O O . VAL A 1 187 ? -15.311 3.089 4.270 1.00 89.56 187 VAL A O 1
ATOM 1515 N N . SER A 1 188 ? -15.959 1.207 3.254 1.00 86.88 188 SER A N 1
ATOM 1516 C CA . SER A 1 188 ? -15.963 1.775 1.918 1.00 86.88 188 SER A CA 1
ATOM 1517 C C . SER A 1 188 ? -17.267 1.498 1.186 1.00 86.88 188 SER A C 1
ATOM 1519 O O . SER A 1 188 ? -18.059 0.622 1.538 1.00 86.88 188 SER A O 1
ATOM 1521 N N . SER A 1 189 ? -17.515 2.317 0.175 1.00 83.75 189 SER A N 1
ATOM 1522 C CA . SER A 1 189 ? -18.646 2.180 -0.734 1.00 83.75 189 SER A CA 1
ATOM 1523 C C . SER A 1 189 ? -18.100 2.178 -2.167 1.00 83.75 189 SER A C 1
ATOM 1525 O O . SER A 1 189 ? -17.171 2.948 -2.443 1.00 83.75 189 SER A O 1
ATOM 1527 N N . PRO A 1 190 ? -18.596 1.313 -3.075 1.00 75.62 190 PRO A N 1
ATOM 1528 C CA . PRO A 1 190 ? -18.132 1.279 -4.461 1.00 75.62 190 PRO A CA 1
ATOM 1529 C C . PRO A 1 190 ? -18.226 2.665 -5.103 1.00 75.62 190 PRO A C 1
ATOM 1531 O O . PRO A 1 190 ? -19.212 3.376 -4.895 1.00 75.62 190 PRO A O 1
ATOM 1534 N N . ARG A 1 191 ? -17.207 3.064 -5.871 1.00 68.06 191 ARG A N 1
ATOM 1535 C CA . ARG A 1 191 ? -17.350 4.213 -6.768 1.00 68.06 191 ARG A CA 1
ATOM 1536 C C . ARG A 1 19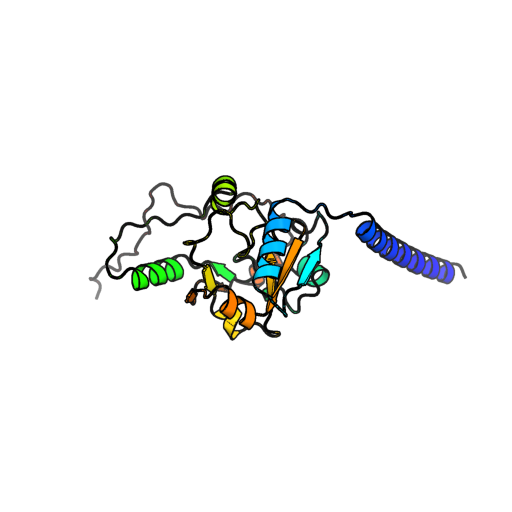1 ? -18.064 3.764 -8.035 1.00 68.06 191 ARG A C 1
ATOM 1538 O O . ARG A 1 191 ? -17.942 2.619 -8.459 1.00 68.06 191 ARG A O 1
ATOM 1545 N N . ASP A 1 192 ? -18.799 4.693 -8.623 1.00 61.81 192 ASP A N 1
ATOM 1546 C CA . ASP A 1 192 ? -19.431 4.519 -9.923 1.00 61.81 192 ASP A CA 1
ATOM 1547 C C . ASP A 1 192 ? -18.326 4.431 -10.993 1.00 61.81 192 ASP A C 1
ATOM 1549 O O . ASP A 1 192 ? -17.713 5.442 -11.349 1.00 61.81 192 ASP A O 1
ATOM 1553 N N . LEU A 1 193 ? -17.980 3.207 -11.410 1.00 53.56 193 LEU A N 1
ATOM 1554 C CA . LEU A 1 193 ? -16.842 2.937 -12.301 1.00 53.56 193 LEU A CA 1
ATOM 1555 C C . LEU A 1 193 ? -17.008 3.621 -13.665 1.00 53.56 193 LEU A C 1
ATOM 1557 O O . LEU A 1 193 ? -16.015 4.051 -14.254 1.00 53.56 193 LEU A O 1
ATOM 1561 N N . ASP A 1 194 ? -18.250 3.789 -14.118 1.00 50.12 194 ASP A N 1
ATOM 1562 C CA . ASP A 1 194 ? -18.575 4.427 -15.395 1.00 50.12 194 ASP A CA 1
ATOM 1563 C C . ASP A 1 194 ? -18.184 5.914 -15.399 1.00 50.12 194 ASP A C 1
ATOM 1565 O O . ASP A 1 194 ? -17.726 6.442 -16.412 1.00 50.12 194 ASP A O 1
ATOM 1569 N N . LYS A 1 195 ? -18.251 6.584 -14.240 1.00 51.81 195 LYS A N 1
ATOM 1570 C CA . LYS A 1 195 ? -17.790 7.974 -14.088 1.00 51.81 195 LYS A CA 1
ATOM 1571 C C . LYS A 1 195 ? -16.268 8.099 -14.028 1.00 51.81 195 LYS A C 1
ATOM 1573 O O . LYS A 1 195 ? -15.740 9.089 -14.513 1.00 51.81 195 LYS A O 1
ATOM 1578 N N . LEU A 1 196 ? -15.569 7.107 -13.473 1.00 51.59 196 LEU A N 1
ATOM 1579 C CA . LEU A 1 196 ? -14.099 7.076 -13.379 1.00 51.59 196 LEU A CA 1
ATOM 1580 C C . LEU A 1 196 ? -13.430 6.842 -14.737 1.00 51.59 196 LEU A C 1
ATOM 1582 O O . LEU A 1 196 ? -12.408 7.453 -15.042 1.00 51.59 196 LEU A O 1
ATOM 1586 N N . LEU A 1 197 ? -14.013 5.970 -15.564 1.00 51.75 197 LEU A N 1
ATOM 1587 C CA . LEU A 1 197 ? -13.545 5.756 -16.933 1.00 51.75 197 LEU A CA 1
ATOM 1588 C C . LEU A 1 197 ? -13.793 7.001 -17.797 1.00 51.75 197 LEU A C 1
ATOM 1590 O O . LEU A 1 197 ? -12.920 7.372 -18.578 1.00 51.75 197 LEU A O 1
ATOM 1594 N N . ALA A 1 198 ? -14.917 7.696 -17.591 1.00 45.81 198 ALA A N 1
ATOM 1595 C CA . ALA A 1 198 ? -15.222 8.955 -18.270 1.00 45.81 198 ALA A CA 1
ATOM 1596 C C . ALA A 1 198 ? -14.354 10.143 -17.798 1.00 45.81 198 ALA A C 1
ATOM 1598 O O . ALA A 1 198 ? -14.009 10.991 -18.613 1.00 45.81 198 ALA A O 1
ATOM 1599 N N . SER A 1 199 ? -13.964 10.202 -16.516 1.00 47.66 199 SER A N 1
ATOM 1600 C CA . SER A 1 199 ? -13.161 11.303 -15.953 1.00 47.66 199 SER A CA 1
ATOM 1601 C C . SER A 1 199 ? -11.648 11.133 -16.116 1.00 47.66 199 SER A C 1
ATOM 1603 O O . SER A 1 199 ? -10.898 12.063 -15.854 1.00 47.66 199 SER A O 1
ATOM 1605 N N . SER A 1 200 ? -11.173 9.968 -16.565 1.00 46.03 200 SER A N 1
ATOM 1606 C CA . SER A 1 200 ? -9.739 9.692 -16.762 1.00 46.03 200 SER A CA 1
ATOM 1607 C C . SER A 1 200 ? -9.077 10.473 -17.917 1.00 46.03 200 SER A C 1
ATOM 1609 O O . SER A 1 200 ? -7.874 10.329 -18.138 1.00 46.03 200 SER A O 1
ATOM 1611 N N . ALA A 1 201 ? -9.842 11.310 -18.631 1.00 39.19 201 ALA A N 1
ATOM 1612 C CA . ALA A 1 201 ? -9.360 12.244 -19.652 1.00 39.19 201 ALA A CA 1
ATOM 1613 C C . ALA A 1 201 ? -9.146 13.682 -19.133 1.00 39.19 201 ALA A C 1
ATOM 1615 O O . ALA A 1 201 ? -8.512 14.481 -19.820 1.00 39.19 201 ALA A O 1
ATOM 1616 N N . GLU A 1 202 ? -9.626 14.017 -17.933 1.00 33.31 202 GLU A N 1
ATOM 1617 C CA . GLU A 1 202 ? -9.452 15.344 -17.341 1.00 33.31 202 GLU A CA 1
ATOM 1618 C C . GLU A 1 202 ? -8.534 15.237 -16.125 1.00 33.31 202 GLU A C 1
ATOM 1620 O O . GLU A 1 202 ? -8.943 14.817 -15.050 1.00 33.31 202 GLU A O 1
ATOM 1625 N N . LEU A 1 203 ? -7.263 15.556 -16.380 1.00 34.75 203 LEU A N 1
ATOM 1626 C CA . LEU A 1 203 ? -6.222 15.995 -15.449 1.00 34.75 203 LEU A CA 1
ATOM 1627 C C . LEU A 1 203 ? -6.560 15.816 -13.958 1.00 34.75 203 LEU A C 1
ATOM 1629 O O . LEU A 1 203 ? -7.252 16.643 -13.364 1.00 34.75 203 LEU A O 1
ATOM 1633 N N . ASP A 1 204 ? -5.952 14.786 -13.359 1.00 39.94 204 ASP A N 1
ATOM 1634 C CA . ASP A 1 204 ? -5.676 14.689 -11.923 1.00 39.94 204 ASP A CA 1
ATOM 1635 C C . ASP A 1 204 ? -4.788 15.883 -11.508 1.00 39.94 204 ASP A C 1
ATOM 1637 O O . ASP A 1 204 ? -3.580 15.762 -11.294 1.00 39.94 204 ASP A O 1
ATOM 1641 N N . ASN A 1 205 ? -5.385 17.069 -11.409 1.00 33.53 205 ASN A N 1
ATOM 1642 C CA . ASN A 1 205 ? -4.920 18.056 -10.458 1.00 33.53 205 ASN A CA 1
ATOM 1643 C C . ASN A 1 205 ? -5.261 17.468 -9.089 1.00 33.53 205 ASN A C 1
ATOM 1645 O O . ASN A 1 205 ? -6.425 17.445 -8.692 1.00 33.53 205 ASN A O 1
ATOM 1649 N N . ASP A 1 206 ? -4.237 16.979 -8.388 1.00 44.38 206 ASP A N 1
ATOM 1650 C CA . ASP A 1 206 ? -4.227 16.724 -6.941 1.00 44.38 206 ASP A CA 1
ATOM 1651 C C . ASP A 1 206 ? -4.447 18.056 -6.165 1.00 44.38 206 ASP A C 1
ATOM 1653 O O . ASP A 1 206 ? -3.728 18.372 -5.219 1.00 44.38 206 ASP A O 1
ATOM 1657 N N . GLU A 1 207 ? -5.416 18.881 -6.573 1.00 32.56 207 GLU A N 1
ATOM 1658 C CA . GLU A 1 207 ? -6.050 19.810 -5.655 1.00 32.56 207 GLU A CA 1
ATOM 1659 C C . GLU A 1 207 ? -6.955 18.968 -4.773 1.00 32.56 207 GLU A C 1
ATOM 1661 O O . GLU A 1 207 ? -7.752 18.154 -5.251 1.00 32.56 207 GLU A O 1
ATOM 1666 N N . ASP A 1 208 ? -6.756 19.124 -3.469 1.00 35.12 208 ASP A N 1
ATOM 1667 C CA . ASP A 1 208 ? -7.597 18.557 -2.441 1.00 35.12 208 ASP A CA 1
ATOM 1668 C C . ASP A 1 208 ? -9.058 18.661 -2.881 1.00 35.12 208 ASP A C 1
ATOM 1670 O O . ASP A 1 208 ? -9.652 19.739 -2.879 1.00 35.12 208 ASP A O 1
ATOM 1674 N N . VAL A 1 209 ? -9.671 17.525 -3.232 1.00 35.88 209 VAL A N 1
ATOM 1675 C CA . VAL A 1 209 ? -11.125 17.420 -3.168 1.00 35.88 209 VAL A CA 1
ATOM 1676 C C . VAL A 1 209 ? -11.440 17.443 -1.679 1.00 35.88 209 VAL A C 1
ATOM 1678 O O . VAL A 1 209 ? -11.679 16.410 -1.042 1.00 35.88 209 VAL A O 1
ATOM 1681 N N . GLU A 1 210 ? -11.391 18.648 -1.107 1.00 31.19 210 GLU A N 1
ATOM 1682 C CA . GLU A 1 210 ? -12.220 19.021 0.012 1.00 31.19 210 GLU A CA 1
ATOM 1683 C C . GLU A 1 210 ? -13.587 18.427 -0.312 1.00 31.19 210 GLU A C 1
ATOM 1685 O O . GLU A 1 210 ? -14.200 18.723 -1.341 1.00 31.19 210 GLU A O 1
ATOM 1690 N N . ASN A 1 211 ? -14.052 17.495 0.522 1.00 35.19 211 ASN A N 1
ATOM 1691 C CA . ASN A 1 211 ? -15.477 17.223 0.507 1.00 35.19 211 ASN A CA 1
ATOM 1692 C C . ASN A 1 211 ? -16.099 18.581 0.822 1.00 35.19 211 ASN A C 1
ATOM 1694 O O . ASN A 1 211 ? -15.913 19.051 1.941 1.00 35.19 211 ASN A O 1
ATOM 1698 N N . SER A 1 212 ? -16.735 19.209 -0.166 1.00 29.09 212 SER A N 1
ATOM 1699 C CA . SER A 1 212 ? -17.385 20.503 -0.016 1.00 29.09 212 SER A CA 1
ATOM 1700 C C . SER A 1 212 ? -18.283 20.434 1.215 1.00 29.09 212 SER A C 1
ATOM 1702 O O . SER A 1 212 ? -19.288 19.716 1.234 1.00 29.09 212 SER A O 1
ATOM 1704 N N . VAL A 1 213 ? -17.847 21.097 2.280 1.00 32.50 213 VAL A N 1
ATOM 1705 C CA . VAL A 1 213 ? -18.670 21.380 3.443 1.00 32.50 213 VAL A CA 1
ATOM 1706 C C . VAL A 1 213 ? -19.286 22.728 3.119 1.00 32.50 213 VAL A C 1
ATOM 1708 O O . VAL A 1 213 ? -18.557 23.709 3.007 1.00 32.50 213 VAL A O 1
ATOM 1711 N N . ASP A 1 214 ? -20.600 22.770 2.914 1.00 29.73 214 ASP A N 1
ATOM 1712 C CA . ASP A 1 214 ? -21.311 24.046 2.837 1.00 29.73 214 ASP A CA 1
ATOM 1713 C C . ASP A 1 214 ? -20.991 24.843 4.118 1.00 29.73 214 ASP A C 1
ATOM 1715 O O . ASP A 1 214 ? -20.959 24.254 5.206 1.00 29.73 214 ASP A O 1
ATOM 1719 N N . GLU A 1 215 ? -20.738 26.152 3.989 1.00 35.97 215 GLU A N 1
ATOM 1720 C CA . GLU A 1 215 ? -20.161 27.050 5.015 1.00 35.97 215 GLU A CA 1
ATOM 1721 C C . GLU A 1 215 ? -20.896 27.100 6.374 1.00 35.97 215 GLU A C 1
ATOM 1723 O O . GLU A 1 215 ? -20.395 27.712 7.313 1.00 35.97 215 GLU A O 1
ATOM 1728 N N . ASP A 1 216 ? -22.004 26.376 6.543 1.00 36.00 216 ASP A N 1
ATOM 1729 C CA . ASP A 1 216 ? -22.795 26.335 7.775 1.00 36.00 216 ASP A CA 1
ATOM 1730 C C . ASP A 1 216 ? -22.798 24.978 8.510 1.00 36.00 216 ASP A C 1
ATOM 1732 O O . ASP A 1 216 ? -23.435 24.843 9.554 1.00 36.00 216 ASP A O 1
ATOM 1736 N N . GLY A 1 217 ? -22.086 23.948 8.035 1.00 35.47 217 GLY A N 1
ATOM 1737 C CA . GLY A 1 217 ? -21.843 22.727 8.827 1.00 35.47 217 GLY A CA 1
ATOM 1738 C C . GLY A 1 217 ? -23.086 21.921 9.265 1.00 35.47 217 GLY A C 1
ATOM 1739 O O . GLY A 1 217 ? -22.971 21.043 10.125 1.00 35.47 217 GLY A O 1
ATOM 1740 N N . GLU A 1 218 ? -24.260 22.159 8.675 1.00 25.89 218 GLU A N 1
ATOM 1741 C CA . GLU A 1 218 ? -25.481 21.389 8.924 1.00 25.89 218 GLU A CA 1
ATOM 1742 C C . GLU A 1 218 ? -25.734 20.347 7.826 1.00 25.89 218 GLU A C 1
ATOM 1744 O O . GLU A 1 218 ? -25.993 20.664 6.666 1.00 25.89 218 GLU A O 1
ATOM 1749 N N . TYR A 1 219 ? -25.775 19.065 8.204 1.00 36.75 219 TYR A N 1
ATOM 1750 C CA . TYR A 1 219 ? -26.425 18.055 7.370 1.00 36.75 219 TYR A CA 1
ATOM 1751 C C . TYR A 1 219 ? -27.936 18.313 7.394 1.00 36.75 219 TYR A C 1
ATOM 1753 O O . TYR A 1 219 ? -28.592 18.008 8.394 1.00 36.75 219 TYR A O 1
ATOM 1761 N N . LYS A 1 220 ? -28.508 18.831 6.297 1.00 26.36 220 LYS A N 1
ATOM 1762 C CA . LYS A 1 220 ? -29.968 18.917 6.140 1.00 26.36 220 LYS A CA 1
ATOM 1763 C C . LYS A 1 220 ? -30.579 17.522 6.277 1.00 26.36 220 LYS A C 1
ATOM 1765 O O . LYS A 1 220 ? -30.508 16.691 5.374 1.00 26.36 220 LYS A O 1
ATOM 1770 N N . THR A 1 221 ? -31.220 17.273 7.413 1.00 29.81 221 THR A N 1
ATOM 1771 C CA . THR A 1 221 ? -32.260 16.252 7.504 1.00 29.81 221 THR A CA 1
ATOM 1772 C C . THR A 1 221 ? -33.470 16.804 6.760 1.00 29.81 221 THR A C 1
ATOM 1774 O O . THR A 1 221 ? -34.006 17.849 7.125 1.00 29.81 221 THR A O 1
ATOM 1777 N N . GLN A 1 222 ? -33.904 16.133 5.690 1.00 29.38 222 GLN A N 1
ATOM 1778 C CA . GLN A 1 222 ? -35.262 16.347 5.203 1.00 29.38 222 GLN A CA 1
ATOM 1779 C C . GLN A 1 222 ? -36.202 15.944 6.341 1.00 29.38 222 GLN A C 1
ATOM 1781 O O . GLN A 1 222 ? -36.335 14.765 6.668 1.00 29.38 222 GLN A O 1
ATOM 1786 N N . LYS A 1 223 ? -36.811 16.943 6.985 1.00 30.31 223 LYS A N 1
ATOM 1787 C CA . LYS A 1 223 ? -37.973 16.735 7.840 1.00 30.31 223 LYS A CA 1
ATOM 1788 C C . LYS A 1 223 ? -39.084 16.206 6.941 1.00 30.31 223 LYS A C 1
ATOM 1790 O O . LYS A 1 223 ? -39.641 16.952 6.143 1.00 30.31 223 LYS A O 1
ATOM 1795 N N . ILE A 1 224 ? -39.389 14.921 7.064 1.00 34.19 224 ILE A N 1
ATOM 1796 C CA . ILE A 1 224 ? -40.703 14.418 6.681 1.00 34.19 224 ILE A CA 1
ATOM 1797 C C . ILE A 1 224 ? -41.642 14.964 7.757 1.00 34.19 224 ILE A C 1
ATOM 1799 O O . ILE A 1 224 ? -41.539 14.574 8.921 1.00 34.19 224 ILE A O 1
ATOM 1803 N N . SER A 1 225 ? -42.470 15.945 7.400 1.00 30.58 225 SER A N 1
ATOM 1804 C CA . SER A 1 225 ? -43.527 16.421 8.290 1.00 30.58 225 SER A CA 1
ATOM 1805 C C . SER A 1 225 ? -44.510 15.277 8.551 1.00 30.58 225 SER A C 1
ATOM 1807 O O . SER A 1 225 ? -44.951 14.638 7.594 1.00 30.58 225 SER A O 1
ATOM 1809 N N . PRO A 1 226 ? -44.880 15.013 9.812 1.00 41.09 226 PRO A N 1
ATOM 1810 C CA . PRO A 1 226 ? -46.035 14.197 10.118 1.00 41.09 226 PRO A CA 1
ATOM 1811 C C . PRO A 1 226 ? -47.246 15.121 10.026 1.00 41.09 226 PRO A C 1
ATOM 1813 O O . PRO A 1 226 ? -47.521 15.814 10.990 1.00 41.09 226 PRO A O 1
ATOM 1816 N N . ASP A 1 227 ? -47.845 15.236 8.841 1.00 40.72 227 ASP A N 1
ATOM 1817 C CA . ASP A 1 227 ? -49.255 15.600 8.629 1.00 40.72 227 ASP A CA 1
ATOM 1818 C C . ASP A 1 227 ? -49.523 15.723 7.123 1.00 40.72 227 ASP A C 1
ATOM 1820 O O . ASP A 1 227 ? -48.951 16.573 6.438 1.00 40.72 227 ASP A O 1
ATOM 1824 N N . GLY A 1 228 ? -50.397 14.860 6.605 1.00 31.62 228 GLY A N 1
ATOM 1825 C CA . GLY A 1 228 ? -50.828 14.887 5.210 1.00 31.62 228 GLY A CA 1
ATOM 1826 C C . GLY A 1 228 ? -51.501 13.586 4.792 1.00 31.62 228 GLY A C 1
ATOM 1827 O O . GLY A 1 228 ? -50.834 12.705 4.263 1.00 31.62 228 GLY A O 1
ATOM 1828 N N . VAL A 1 229 ? -52.794 13.511 5.119 1.00 40.12 229 VAL A N 1
ATOM 1829 C CA . VAL A 1 229 ? -53.854 12.591 4.654 1.00 40.12 229 VAL A CA 1
ATOM 1830 C C . VAL A 1 229 ? -53.622 11.986 3.270 1.00 40.12 229 VAL A C 1
ATOM 1832 O O . VAL A 1 229 ? -53.290 12.757 2.343 1.00 40.12 229 VAL A O 1
#